Protein AF-A0A7S0LG32-F1 (afdb_monomer_lite)

pLDDT: mean 85.2, std 12.39, range [44.09, 98.38]

Foldseek 3Di:
DPPQPVVQVVCVVVVDDDDGDAPPDPDQLQVQQPALEAEDQHLAAQQDFLNSHHQQHAYAWDHWHQDPVVRDTGTPHHPPCVSNVRYNYYATDDPGCVVVVVVVVVVVVVVCVLVPPPQPALDALPFDFDQLVVVVVLVVVDQWDWPDSDRPAQIKIKDKAFDQEPVLVVVLQVQLQVLCVVLSAHKRFPDWDADPVRYIITIIIGHDPNNSYHGVSSVVSSVVSVVSRVVVVVVVD

Secondary structure (DSSP, 8-state):
--SHHHHHHHHHTTT-------TTSS-HHHHHHH-SEEEE----TT-B-GGGSPTT-EEEE--EEEETTTTEEEESB-S-GGGGTTSSEEE-SSSSHHHHHHHHHHHHHHHHHHH---S--SS-TTSPBPPHHHHHHHHTTSS-EES--STTS---EEEEEEESSHHHHHHHHHHHHHHHHHTT---EEEEEEEETTTEEEEEEEE-BTTTTB-BHHHHHHHHHHHHHHHHHHHTT-

Sequence (237 aa):
RLVGLPLAYALAASDATVTLAHRASPDLPALCASADILVSSAGSPALVQGEWCKPGAVVVNVGTTYDEASRQLLPDLQPDLEAFRHTSLVVSSPGGVGPLSLAILFRNLIAATSCSTLVTAGATTATPAVPHAELLKWLHSQKWSLTSAAPHASRALLRELDFASHADAASFLSASGAAGDELDHHPACSELLHRCAEGVRITMKLFTTTTADVTSFDLALARSIDELYAGYTDQKG

Radius of gyration: 26.38 Å; chains: 1; bounding box: 53×45×73 Å

InterPro domains:
  IPR000672 Tetrahydrofolate dehydrogenase/cyclohydrolase [PR00085] (36-65)
  IPR000672 Tetrahydrofolate dehydrogenase/cyclohydrolase [PR00085] (90-108)
  IPR001533 Pterin 4 alpha carbinolamine dehydratase [PF01329] (133-228)
  IPR020631 Tetrahydrofolate dehydrogenase/cyclohydrolase, NAD(P)-binding domain [PF02882] (2-113)
  IPR036291 NAD(P)-binding domain superfamily [SSF51735] (2-113)
  IPR036428 Pterin 4 alpha carbinolamine dehydratase superfamily [G3DSA:3.30.1360.20] (126-231)
  IPR036428 Pterin 4 alpha carbinolamine dehydratase superfamily [SSF55248] (150-229)

Structure (mmCIF, N/CA/C/O backbone):
data_AF-A0A7S0LG32-F1
#
_entry.id   AF-A0A7S0LG32-F1
#
loop_
_atom_site.group_PDB
_atom_site.id
_atom_site.type_symbol
_atom_site.label_atom_id
_atom_site.label_alt_id
_atom_site.label_comp_id
_atom_site.label_asym_id
_atom_site.label_entity_id
_atom_site.label_seq_id
_atom_site.pdbx_PDB_ins_code
_atom_site.Cartn_x
_atom_site.Cartn_y
_atom_site.Cartn_z
_atom_site.occupancy
_atom_site.B_iso_or_equiv
_atom_site.auth_seq_id
_atom_site.auth_comp_id
_atom_site.auth_asym_id
_atom_site.auth_atom_id
_atom_site.pdbx_PDB_model_num
ATOM 1 N N . ARG A 1 1 ? -2.802 17.291 8.048 1.00 58.69 1 ARG A N 1
ATOM 2 C CA . ARG A 1 1 ? -3.557 16.898 6.827 1.00 58.69 1 ARG A CA 1
ATOM 3 C C . ARG A 1 1 ? -2.783 15.864 5.987 1.00 58.69 1 ARG A C 1
ATOM 5 O O . ARG A 1 1 ? -2.908 15.871 4.775 1.00 58.69 1 ARG A O 1
ATOM 12 N N . LEU A 1 2 ? -1.998 14.977 6.614 1.00 85.50 2 LEU A N 1
ATOM 13 C CA . LEU A 1 2 ? -1.164 14.003 5.891 1.00 85.50 2 LEU A CA 1
ATOM 14 C C . LEU A 1 2 ? -1.902 12.690 5.589 1.00 85.50 2 LEU A C 1
ATOM 16 O O . LEU A 1 2 ? -1.668 12.098 4.548 1.00 85.50 2 LEU A O 1
ATOM 20 N N . VAL A 1 3 ? -2.806 12.262 6.477 1.00 91.31 3 VAL A N 1
ATOM 21 C CA . VAL A 1 3 ? -3.445 10.936 6.399 1.00 91.31 3 VAL A CA 1
ATOM 22 C C . VAL A 1 3 ? -4.887 11.022 5.896 1.00 91.31 3 VAL A C 1
ATOM 24 O O . VAL A 1 3 ? -5.191 10.522 4.820 1.00 91.31 3 VAL A O 1
ATOM 27 N N . GLY A 1 4 ? -5.774 11.686 6.649 1.00 91.56 4 GLY A N 1
ATOM 28 C CA . GLY A 1 4 ? -7.224 11.557 6.451 1.00 91.56 4 GLY A CA 1
ATOM 29 C C . GLY A 1 4 ? -7.744 11.912 5.054 1.00 91.56 4 GLY A C 1
ATOM 30 O O . GLY A 1 4 ? -8.561 11.178 4.515 1.00 91.56 4 GLY A O 1
ATOM 31 N N . LEU A 1 5 ? -7.266 13.001 4.440 1.00 94.44 5 LEU A N 1
ATOM 32 C CA . LEU A 1 5 ? -7.782 13.431 3.134 1.00 94.44 5 LEU A CA 1
ATOM 33 C C . LEU A 1 5 ? -7.293 12.536 1.974 1.00 94.44 5 LEU A C 1
ATOM 35 O O . LEU A 1 5 ? -8.142 12.063 1.223 1.00 94.44 5 LEU A O 1
ATOM 39 N N . PRO A 1 6 ? -5.984 12.234 1.826 1.00 94.00 6 PRO A N 1
ATOM 40 C CA . PRO A 1 6 ? -5.533 11.249 0.839 1.00 94.00 6 PRO A CA 1
ATOM 41 C C . PRO A 1 6 ? -6.188 9.875 1.012 1.00 94.00 6 PRO A C 1
ATOM 43 O O . PRO A 1 6 ? -6.583 9.259 0.026 1.00 94.00 6 PRO A O 1
ATOM 46 N N . LEU A 1 7 ? -6.351 9.415 2.258 1.00 94.94 7 LEU A N 1
ATOM 47 C CA . LEU A 1 7 ? -6.997 8.137 2.548 1.00 94.94 7 LEU A CA 1
ATOM 48 C C . LEU A 1 7 ? -8.474 8.138 2.142 1.00 94.94 7 LEU A C 1
ATOM 50 O O . LEU A 1 7 ? -8.933 7.177 1.534 1.00 94.94 7 LEU A O 1
ATOM 54 N N . ALA A 1 8 ? -9.203 9.221 2.426 1.00 95.50 8 ALA A N 1
ATOM 55 C CA . ALA A 1 8 ? -10.595 9.359 2.014 1.00 95.50 8 ALA A CA 1
ATOM 56 C C . ALA A 1 8 ? -10.750 9.247 0.491 1.00 95.50 8 ALA A C 1
ATOM 58 O O . ALA A 1 8 ? -11.623 8.523 0.022 1.00 95.50 8 ALA A O 1
ATOM 59 N N . TYR A 1 9 ? -9.870 9.898 -0.278 1.00 96.25 9 TYR A N 1
ATOM 60 C CA . TYR A 1 9 ? -9.869 9.766 -1.736 1.00 96.25 9 TYR A CA 1
ATOM 61 C C . TYR A 1 9 ? -9.541 8.345 -2.201 1.00 96.25 9 TYR A C 1
ATOM 63 O O . TYR A 1 9 ? -10.210 7.842 -3.097 1.00 96.25 9 TYR A O 1
ATOM 71 N N . ALA A 1 10 ? -8.548 7.686 -1.597 1.00 94.81 10 ALA A N 1
ATOM 72 C CA . ALA A 1 10 ? -8.172 6.320 -1.965 1.00 94.81 10 ALA A CA 1
ATOM 73 C C . ALA A 1 10 ? -9.298 5.305 -1.691 1.00 94.81 10 ALA A C 1
ATOM 75 O O . ALA A 1 10 ? -9.568 4.435 -2.519 1.00 94.81 10 ALA A O 1
ATOM 76 N N . LEU A 1 11 ? -9.979 5.440 -0.550 1.00 96.56 11 LEU A N 1
ATOM 77 C CA . LEU A 1 11 ? -11.126 4.606 -0.190 1.00 96.56 11 LEU A CA 1
ATOM 78 C C . LEU A 1 11 ? -12.324 4.871 -1.107 1.00 96.56 11 LEU A C 1
ATOM 80 O O . LEU A 1 11 ? -12.918 3.923 -1.612 1.00 96.56 11 LEU A O 1
ATOM 84 N N . ALA A 1 12 ? -12.637 6.139 -1.385 1.00 96.50 12 ALA A N 1
ATOM 85 C CA . ALA A 1 12 ? -13.705 6.496 -2.317 1.00 96.50 12 ALA A CA 1
ATOM 86 C C . ALA A 1 12 ? -13.422 5.990 -3.744 1.00 96.50 12 ALA A C 1
ATOM 88 O O . ALA A 1 12 ? -14.328 5.514 -4.416 1.00 96.50 12 ALA A O 1
ATOM 89 N N . ALA A 1 13 ? -12.161 6.025 -4.190 1.00 97.25 13 ALA A N 1
ATOM 90 C CA . ALA A 1 13 ? -11.735 5.446 -5.467 1.00 97.25 13 ALA A CA 1
ATOM 91 C C . ALA A 1 13 ? -11.845 3.909 -5.513 1.00 97.25 13 ALA A C 1
ATOM 93 O O . ALA A 1 13 ? -11.762 3.328 -6.590 1.00 97.25 13 ALA A O 1
ATOM 94 N N . SER A 1 14 ? -12.020 3.267 -4.357 1.00 96.31 14 SER A N 1
ATOM 95 C CA . SER A 1 14 ? -12.259 1.828 -4.206 1.00 96.31 14 SER A CA 1
ATOM 96 C C . SER A 1 14 ? -13.733 1.529 -3.884 1.00 96.31 14 SER A C 1
ATOM 98 O O . SER A 1 14 ? -14.027 0.518 -3.251 1.00 96.31 14 SER A O 1
ATOM 100 N N . ASP A 1 15 ? -14.644 2.435 -4.260 1.00 96.56 15 ASP A N 1
ATOM 101 C CA . ASP A 1 15 ? -16.100 2.358 -4.060 1.00 96.56 15 ASP A CA 1
ATOM 102 C C . ASP A 1 15 ? -16.569 2.288 -2.592 1.00 96.56 15 ASP A C 1
ATOM 104 O O . ASP A 1 15 ? -17.696 1.885 -2.295 1.00 96.56 15 ASP A O 1
ATOM 108 N N . ALA A 1 16 ? -15.739 2.725 -1.638 1.00 97.38 16 ALA A N 1
ATOM 109 C CA . ALA A 1 16 ? -16.158 2.827 -0.244 1.00 97.38 16 ALA A CA 1
ATOM 110 C C . ALA A 1 16 ? -17.023 4.077 0.001 1.00 97.38 16 ALA A C 1
ATOM 112 O O . ALA A 1 16 ? -16.735 5.168 -0.496 1.00 97.38 16 ALA A O 1
ATOM 113 N N . THR A 1 17 ? -18.038 3.952 0.862 1.00 98.00 17 THR A N 1
ATOM 114 C CA . THR A 1 17 ? -18.722 5.119 1.444 1.00 98.00 17 THR A CA 1
ATOM 115 C C . THR A 1 17 ? -17.850 5.699 2.551 1.00 98.00 17 THR A C 1
ATOM 117 O O . THR A 1 17 ? -17.554 5.017 3.531 1.00 98.00 17 THR A O 1
ATOM 120 N N . VAL A 1 18 ? -17.423 6.954 2.398 1.00 97.38 18 VAL A N 1
ATOM 121 C CA . VAL A 1 18 ? -16.447 7.577 3.301 1.00 97.38 18 VAL A CA 1
ATOM 122 C C . VAL A 1 18 ? -17.075 8.715 4.098 1.00 97.38 18 VAL A C 1
ATOM 124 O O . VAL A 1 18 ? -17.589 9.677 3.531 1.00 97.38 18 VAL A O 1
ATOM 127 N N . THR A 1 19 ? -16.925 8.648 5.421 1.00 97.25 19 THR A N 1
ATOM 128 C CA . THR A 1 19 ? -17.237 9.742 6.348 1.00 97.25 19 THR A CA 1
ATOM 129 C C . THR A 1 19 ? -15.940 10.302 6.922 1.00 97.25 19 THR A C 1
ATOM 131 O O . THR A 1 19 ? -15.172 9.579 7.555 1.00 97.25 19 THR A O 1
ATOM 134 N N . LEU A 1 20 ? -15.684 11.598 6.724 1.00 95.69 20 LEU A N 1
ATOM 135 C CA . LEU A 1 20 ? -14.520 12.275 7.299 1.00 95.69 20 LEU A CA 1
ATOM 136 C C . LEU A 1 20 ? -14.914 12.991 8.599 1.00 95.69 20 LEU A C 1
ATOM 138 O O . LEU A 1 20 ? -15.632 13.989 8.565 1.00 95.69 20 LEU A O 1
ATOM 142 N N . ALA A 1 21 ? -14.403 12.514 9.733 1.00 95.62 21 ALA A N 1
ATOM 143 C CA . ALA A 1 21 ? -14.577 13.160 11.031 1.00 95.62 21 ALA A CA 1
ATOM 144 C C . ALA A 1 21 ? -13.324 13.952 11.448 1.00 95.62 21 ALA A C 1
ATOM 146 O O . ALA A 1 21 ? -12.199 13.659 11.039 1.00 95.62 21 ALA A O 1
ATOM 147 N N . HIS A 1 22 ? -13.513 14.979 12.272 1.00 94.50 22 HIS A N 1
ATOM 148 C CA . HIS A 1 22 ? -12.445 15.789 12.855 1.00 94.50 22 HIS A CA 1
ATOM 149 C C . HIS A 1 22 ? -12.844 16.291 14.247 1.00 94.50 22 HIS A C 1
ATOM 151 O O . HIS A 1 22 ? -13.969 16.108 14.693 1.00 94.50 22 HIS A O 1
ATOM 157 N N . ARG A 1 23 ? -11.945 17.015 14.924 1.00 93.38 23 ARG A N 1
ATOM 158 C CA . ARG A 1 23 ? -12.142 17.531 16.298 1.00 93.38 23 ARG A CA 1
ATOM 159 C C . ARG A 1 23 ? -13.400 18.382 16.554 1.00 93.38 23 ARG A C 1
ATOM 161 O O . ARG A 1 23 ? -13.665 18.725 17.693 1.00 93.38 23 ARG A O 1
ATOM 168 N N . ALA A 1 24 ? -14.084 18.823 15.500 1.00 95.31 24 ALA A N 1
ATOM 169 C CA . ALA A 1 24 ? -15.285 19.659 15.586 1.00 95.31 24 ALA A CA 1
ATOM 170 C C . ALA A 1 24 ? -16.511 18.959 14.979 1.00 95.31 24 ALA A C 1
ATOM 172 O O . ALA A 1 24 ? -17.572 19.565 14.874 1.00 95.31 24 ALA A O 1
ATOM 173 N N . SER A 1 25 ? -16.361 17.698 14.568 1.00 95.81 25 SER A N 1
ATOM 174 C CA . SER A 1 25 ? -17.489 16.853 14.211 1.00 95.81 25 SER A CA 1
ATOM 175 C C . SER A 1 25 ? -18.300 16.573 15.477 1.00 95.81 25 SER A C 1
ATOM 177 O O . SER A 1 25 ? -17.711 16.209 16.499 1.00 95.81 25 SER A O 1
ATOM 179 N N . PRO A 1 26 ? -19.626 16.762 15.439 1.00 94.50 26 PRO A N 1
ATOM 180 C CA . PRO A 1 26 ? -20.478 16.390 16.554 1.00 94.50 26 PRO A CA 1
ATOM 181 C C . PRO A 1 26 ? -20.528 14.865 16.680 1.00 94.50 26 PRO A C 1
ATOM 183 O O . PRO A 1 26 ? -20.490 14.163 15.672 1.00 94.50 26 PRO A O 1
ATOM 186 N N . ASP A 1 27 ? -20.631 14.384 17.919 1.00 95.69 27 ASP A N 1
ATOM 187 C CA . ASP A 1 27 ? -20.911 12.982 18.253 1.00 95.69 27 ASP A CA 1
ATOM 188 C C . ASP A 1 27 ? -20.020 11.958 17.516 1.00 95.69 27 ASP A C 1
ATOM 190 O O . ASP A 1 27 ? -20.469 11.120 16.731 1.00 95.69 27 ASP A O 1
ATOM 194 N N . LEU A 1 28 ? -18.709 12.035 17.777 1.00 96.69 28 LEU A N 1
ATOM 195 C CA . LEU A 1 28 ? -17.749 11.037 17.297 1.00 96.69 28 LEU A CA 1
ATOM 196 C C . LEU A 1 28 ? -18.146 9.588 17.644 1.00 96.69 28 LEU A C 1
ATOM 198 O O . LEU A 1 28 ? -17.985 8.747 16.757 1.00 96.69 28 LEU A O 1
ATOM 202 N N . PRO A 1 29 ? -18.676 9.270 18.849 1.00 97.25 29 PRO A N 1
ATOM 203 C CA . PRO A 1 29 ? -19.142 7.920 19.161 1.00 97.25 29 PRO A CA 1
ATOM 204 C C . PRO A 1 29 ? -20.180 7.400 18.163 1.00 97.25 29 PRO A C 1
ATOM 206 O O . PRO A 1 29 ? -20.014 6.300 17.637 1.00 97.25 29 PRO A O 1
ATOM 209 N N . ALA A 1 30 ? -21.205 8.194 17.835 1.00 97.44 30 ALA A N 1
ATOM 210 C CA . ALA A 1 30 ? -22.227 7.786 16.874 1.00 97.44 30 ALA A CA 1
ATOM 211 C C . ALA A 1 30 ? -21.656 7.566 15.463 1.00 97.44 30 ALA A C 1
ATOM 213 O O . ALA A 1 30 ? -22.017 6.599 14.789 1.00 97.44 30 ALA A O 1
ATOM 214 N N . LEU A 1 31 ? -20.730 8.427 15.021 1.00 97.19 31 LEU A N 1
ATOM 215 C CA . LEU A 1 31 ? -20.063 8.259 13.726 1.00 97.19 31 LEU A CA 1
ATOM 216 C C . LEU A 1 31 ? -19.232 6.969 13.688 1.00 97.19 31 LEU A C 1
ATOM 218 O O . LEU A 1 31 ? -19.337 6.202 12.730 1.00 97.19 31 LEU A O 1
ATOM 222 N N . CYS A 1 32 ? -18.457 6.698 14.740 1.00 97.38 32 CYS A N 1
ATOM 223 C CA . CYS A 1 32 ? -17.655 5.478 14.857 1.00 97.38 32 CYS A CA 1
ATOM 224 C C . CYS A 1 32 ? -18.533 4.217 14.875 1.00 97.38 32 CYS A C 1
ATOM 226 O O . CYS A 1 32 ? -18.199 3.232 14.216 1.00 97.38 32 CYS A O 1
ATOM 228 N N . ALA A 1 33 ? -19.688 4.267 15.544 1.00 97.31 33 ALA A N 1
ATOM 229 C CA . ALA A 1 33 ? -20.607 3.135 15.657 1.00 97.31 33 ALA A CA 1
ATOM 230 C C . ALA A 1 33 ? -21.281 2.763 14.323 1.00 97.31 33 ALA A C 1
ATOM 232 O O . ALA A 1 33 ? -21.806 1.659 14.175 1.00 97.31 33 ALA A O 1
ATOM 233 N N . SER A 1 34 ? -21.260 3.668 13.341 1.00 96.62 34 SER A N 1
ATOM 234 C CA . SER A 1 34 ? -21.768 3.412 11.988 1.00 96.62 34 SER A CA 1
ATOM 235 C C . SER A 1 34 ? -20.729 2.807 11.036 1.00 96.62 34 SER A C 1
ATOM 237 O O . SER A 1 34 ? -21.103 2.281 9.989 1.00 96.62 34 SER A O 1
ATOM 239 N N . ALA A 1 35 ? -19.439 2.862 11.382 1.00 97.69 35 ALA A N 1
ATOM 240 C CA . ALA A 1 35 ? -18.348 2.520 10.478 1.00 97.69 35 ALA A CA 1
ATOM 241 C C . ALA A 1 35 ? -18.016 1.019 10.487 1.00 97.69 35 ALA A C 1
ATOM 243 O O . ALA A 1 35 ? -17.783 0.426 11.539 1.00 97.69 35 ALA A O 1
ATOM 244 N N . ASP A 1 36 ? -17.921 0.415 9.299 1.00 98.12 36 ASP A N 1
ATOM 245 C CA . ASP A 1 36 ? -17.366 -0.937 9.126 1.00 98.12 36 ASP A CA 1
ATOM 246 C C . ASP A 1 36 ? -15.833 -0.947 9.234 1.00 98.12 36 ASP A C 1
ATOM 248 O O . ASP A 1 36 ? -15.236 -1.929 9.671 1.00 98.12 36 ASP A O 1
ATOM 252 N N . ILE A 1 37 ? -15.191 0.161 8.855 1.00 98.00 37 ILE A N 1
ATOM 253 C CA . ILE A 1 37 ? -13.751 0.384 8.992 1.00 98.00 37 ILE A CA 1
ATOM 254 C C . ILE A 1 37 ? -13.551 1.747 9.656 1.00 98.00 37 ILE A C 1
ATOM 256 O O . ILE A 1 37 ? -13.905 2.779 9.086 1.00 98.00 37 ILE A O 1
ATOM 260 N N . LEU A 1 38 ? -12.962 1.755 10.850 1.00 98.00 38 LEU A N 1
ATOM 261 C CA . LEU A 1 38 ? -12.603 2.959 11.589 1.00 98.00 38 LEU A CA 1
ATOM 262 C C . LEU A 1 38 ? -11.093 3.186 11.503 1.00 98.00 38 LEU A C 1
ATOM 264 O O . LEU A 1 38 ? -10.310 2.353 11.954 1.00 98.00 38 LEU A O 1
ATOM 268 N N . VAL A 1 39 ? -10.676 4.337 10.973 1.00 97.31 39 VAL A N 1
ATOM 269 C CA . VAL A 1 39 ? -9.262 4.731 10.919 1.00 97.31 39 VAL A CA 1
ATOM 270 C C . VAL A 1 39 ? -9.049 5.997 11.739 1.00 97.31 39 VAL A C 1
ATOM 272 O O . VAL A 1 39 ? -9.561 7.058 11.382 1.00 97.31 39 VAL A O 1
ATOM 275 N N . SER A 1 40 ? -8.271 5.907 12.820 1.00 96.44 40 SER A N 1
ATOM 276 C CA . SER A 1 40 ? -7.954 7.065 13.665 1.00 96.44 40 SER A CA 1
ATOM 277 C C . SER A 1 40 ? -6.582 7.637 13.337 1.00 96.44 40 SER A C 1
ATOM 279 O O . SER A 1 40 ? -5.572 6.945 13.434 1.00 96.44 40 SER A O 1
ATOM 281 N N . SER A 1 41 ? -6.532 8.918 12.976 1.00 95.31 41 SER A N 1
ATOM 282 C CA . SER A 1 41 ? -5.290 9.679 12.777 1.00 95.31 41 SER A CA 1
ATOM 283 C C . SER A 1 41 ? -5.343 11.027 13.509 1.00 95.31 41 SER A C 1
ATOM 285 O O . SER A 1 41 ? -5.001 12.067 12.936 1.00 95.31 41 SER A O 1
ATOM 287 N N . ALA A 1 42 ? -5.882 11.028 14.727 1.00 94.50 42 ALA A N 1
ATOM 288 C CA . ALA A 1 42 ? -6.152 12.223 15.516 1.00 94.50 42 ALA A CA 1
ATOM 289 C C . ALA A 1 42 ? -4.895 12.761 16.216 1.00 94.50 42 ALA A C 1
ATOM 291 O O . ALA A 1 42 ? -4.768 13.978 16.357 1.00 94.50 42 ALA A O 1
ATOM 292 N N . GLY A 1 43 ? -3.969 11.881 16.615 1.00 94.00 43 GLY A N 1
ATOM 293 C CA . GLY A 1 43 ? -2.816 12.254 17.441 1.00 94.00 43 GLY A CA 1
ATOM 294 C C . GLY A 1 43 ? -3.235 12.634 18.862 1.00 94.00 43 GLY A C 1
ATOM 295 O O . GLY A 1 43 ? -2.677 13.557 19.453 1.00 94.00 43 GLY A O 1
ATOM 296 N N . SER A 1 44 ? -4.265 11.969 19.383 1.00 95.00 44 SER A N 1
ATOM 297 C CA . SER A 1 44 ? -4.853 12.231 20.693 1.00 95.00 44 SER A CA 1
ATOM 298 C C . SER A 1 44 ? -4.913 10.921 21.471 1.00 95.00 44 SER A C 1
ATOM 300 O O . SER A 1 44 ? -5.804 10.116 21.194 1.00 95.00 44 SER A O 1
ATOM 302 N N . PRO A 1 45 ? -3.999 10.707 22.437 1.00 95.56 45 PRO A N 1
ATOM 303 C CA . PRO A 1 45 ? -3.925 9.467 23.193 1.00 95.56 45 PRO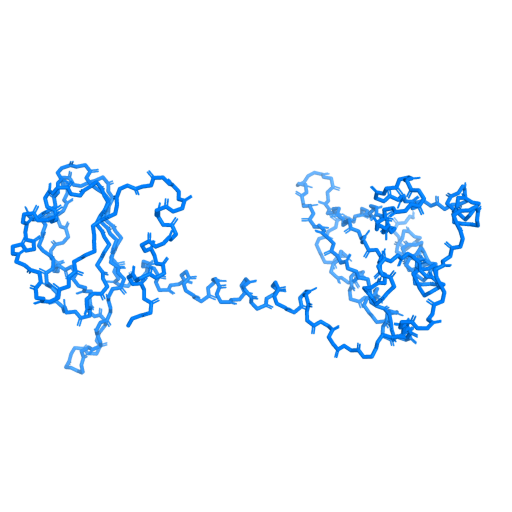 A CA 1
ATOM 304 C C . PRO A 1 45 ? -5.266 9.043 23.780 1.00 95.56 45 PRO A C 1
ATOM 306 O O . PRO A 1 45 ? -5.957 9.869 24.377 1.00 95.56 45 PRO A O 1
ATOM 309 N N . ALA A 1 46 ? -5.603 7.760 23.634 1.00 95.44 46 ALA A N 1
ATOM 310 C CA . ALA A 1 46 ? -6.803 7.160 24.217 1.00 95.44 46 ALA A CA 1
ATOM 311 C C . ALA A 1 46 ? -8.124 7.884 23.884 1.00 95.44 46 ALA A C 1
ATOM 313 O O . ALA A 1 46 ? -9.059 7.846 24.678 1.00 95.44 46 ALA A O 1
ATOM 314 N N . LEU A 1 47 ? -8.215 8.548 22.728 1.00 97.00 47 LEU A N 1
ATOM 315 C CA . LEU A 1 47 ? -9.443 9.173 22.241 1.00 97.00 47 LEU A CA 1
ATOM 316 C C . LEU A 1 47 ? -10.515 8.128 21.910 1.00 97.00 47 LEU A C 1
ATOM 318 O O . LEU A 1 47 ? -11.651 8.245 22.364 1.00 97.00 47 LEU A O 1
ATOM 322 N N . VAL A 1 48 ? -10.167 7.127 21.100 1.00 97.50 48 VAL A N 1
ATOM 323 C CA . VAL A 1 48 ? -11.118 6.138 20.581 1.00 97.50 48 VAL A CA 1
ATOM 324 C C . VAL A 1 48 ? -11.332 5.039 21.615 1.00 97.50 48 VAL A C 1
ATOM 326 O O . VAL A 1 48 ? -10.401 4.296 21.941 1.00 97.50 48 VAL A O 1
ATOM 329 N N . GLN A 1 49 ? -12.571 4.920 22.090 1.00 97.81 49 GLN A N 1
ATOM 330 C CA . GLN A 1 49 ? -12.981 3.861 23.009 1.00 97.81 49 GLN A CA 1
ATOM 331 C C . GLN A 1 49 ? -13.509 2.636 22.251 1.00 97.81 49 GLN A C 1
ATOM 333 O O . GLN A 1 49 ? -14.101 2.761 21.175 1.00 97.81 49 GLN A O 1
ATOM 338 N N . GLY A 1 50 ? -13.349 1.448 22.835 1.00 97.25 50 GLY A N 1
ATOM 339 C CA . GLY A 1 50 ? -13.826 0.193 22.243 1.00 97.25 50 GLY A CA 1
ATOM 340 C C . GLY A 1 50 ? -15.342 0.170 22.036 1.00 97.25 50 GLY A C 1
ATOM 341 O O . GLY A 1 50 ? -15.830 -0.277 20.999 1.00 97.25 50 GLY A O 1
ATOM 342 N N . GLU A 1 51 ? -16.088 0.753 22.974 1.00 97.19 51 GLU A N 1
ATOM 343 C CA . GLU A 1 51 ? -17.554 0.853 22.940 1.00 97.19 51 GLU A CA 1
ATOM 344 C C . GLU A 1 51 ? -18.099 1.730 21.801 1.00 97.19 51 GLU A C 1
ATOM 346 O O . GLU A 1 51 ? -19.266 1.611 21.438 1.00 97.19 51 GLU A O 1
ATOM 351 N N . TRP A 1 52 ? -17.261 2.584 21.203 1.00 97.69 52 TRP A N 1
ATOM 352 C CA . TRP A 1 52 ? -17.647 3.387 20.039 1.00 97.69 52 TRP A CA 1
ATOM 353 C C . TRP A 1 52 ? -17.629 2.564 18.749 1.00 97.69 52 TRP A C 1
ATOM 355 O O . TRP A 1 52 ? -18.169 3.001 17.738 1.00 97.69 52 TRP A O 1
ATOM 365 N N . CYS A 1 53 ? -16.973 1.402 18.746 1.00 97.94 53 CYS A N 1
ATOM 366 C CA . CYS A 1 53 ? -16.755 0.611 17.541 1.00 97.94 53 CYS A CA 1
ATOM 367 C C . CYS A 1 53 ? -17.909 -0.367 17.305 1.00 97.94 53 CYS A C 1
ATOM 369 O O . CYS A 1 53 ? -18.305 -1.115 18.203 1.00 97.94 53 CYS A O 1
ATOM 371 N N . LYS A 1 54 ? -18.403 -0.413 16.064 1.00 98.12 54 LYS A N 1
ATOM 372 C CA . LYS A 1 54 ? -19.413 -1.380 15.621 1.00 98.12 54 LYS A CA 1
ATOM 373 C C . LYS A 1 54 ? -18.905 -2.826 15.794 1.00 98.12 54 LYS A C 1
ATOM 375 O O . LYS A 1 54 ? -17.757 -3.110 15.440 1.00 98.12 54 LYS A O 1
ATOM 380 N N . PRO A 1 55 ? -19.733 -3.774 16.274 1.00 98.00 55 PRO A N 1
ATOM 381 C CA . PRO A 1 55 ? -19.384 -5.194 16.253 1.00 98.00 55 PRO A CA 1
ATOM 382 C C . PRO A 1 55 ? -19.005 -5.671 14.847 1.00 98.00 55 PRO A C 1
ATOM 384 O O . PRO A 1 55 ? -19.709 -5.396 13.877 1.00 98.00 55 PRO A O 1
ATOM 387 N N . GLY A 1 56 ? -17.880 -6.376 14.743 1.00 98.12 56 GLY A N 1
ATOM 388 C CA . GLY A 1 56 ? -17.301 -6.831 13.480 1.00 98.12 56 GLY A CA 1
ATOM 389 C C . GLY A 1 56 ? -16.502 -5.778 12.702 1.00 98.12 56 GLY A C 1
ATOM 390 O O . GLY A 1 56 ? -15.915 -6.132 11.680 1.00 98.12 56 GLY A O 1
ATOM 391 N N . ALA A 1 57 ? -16.419 -4.525 13.164 1.00 98.38 57 ALA A N 1
ATOM 392 C CA . ALA A 1 57 ? -15.635 -3.490 12.486 1.00 98.38 57 ALA A CA 1
ATOM 393 C C . ALA A 1 57 ? -14.136 -3.811 12.445 1.00 98.38 57 ALA A C 1
ATOM 395 O O . ALA A 1 57 ? -13.624 -4.547 13.286 1.00 98.38 57 ALA A O 1
ATOM 396 N N . VAL A 1 58 ? -13.426 -3.212 11.494 1.00 98.38 58 VAL A N 1
ATOM 397 C CA . VAL A 1 58 ? -11.961 -3.155 11.481 1.00 98.38 58 VAL A CA 1
ATOM 398 C C . VAL A 1 58 ? -11.523 -1.816 12.062 1.00 98.38 58 VAL A C 1
ATOM 400 O O . VAL A 1 58 ? -11.968 -0.767 11.601 1.00 98.38 58 VAL A O 1
ATOM 403 N N . VAL A 1 59 ? -10.631 -1.831 13.048 1.00 98.12 59 VAL A N 1
ATOM 404 C CA . VAL A 1 59 ? -10.127 -0.625 13.716 1.00 98.12 59 VAL A CA 1
ATOM 405 C C . VAL A 1 59 ? -8.637 -0.466 13.439 1.00 98.12 59 VAL A C 1
ATOM 407 O O . VAL A 1 59 ? -7.836 -1.340 13.766 1.00 98.12 59 VAL A O 1
ATOM 410 N N . VAL A 1 60 ? -8.248 0.660 12.843 1.00 97.19 60 VAL A N 1
ATOM 411 C CA . VAL A 1 60 ? -6.863 0.950 12.457 1.00 97.19 60 VAL A CA 1
ATOM 412 C C . VAL A 1 60 ? -6.373 2.222 13.136 1.00 97.19 60 VAL A C 1
ATOM 414 O O . VAL A 1 60 ? -6.823 3.329 12.832 1.00 97.19 60 VAL A O 1
ATOM 417 N N . ASN A 1 61 ? -5.398 2.075 14.030 1.00 96.00 61 ASN A N 1
ATOM 418 C CA . ASN A 1 61 ? -4.693 3.194 14.631 1.00 96.00 61 ASN A CA 1
ATOM 419 C C . ASN A 1 61 ? -3.574 3.703 13.715 1.00 96.00 61 ASN A C 1
ATOM 421 O O . ASN A 1 61 ? -2.648 2.965 13.375 1.00 96.00 61 ASN A O 1
ATOM 425 N N . VAL A 1 62 ? -3.629 4.989 13.379 1.00 95.00 62 VAL A N 1
ATOM 426 C CA . VAL A 1 62 ? -2.575 5.717 12.662 1.00 95.00 62 VAL A CA 1
ATOM 427 C C . VAL A 1 62 ? -1.957 6.811 13.526 1.00 95.00 62 VAL A C 1
ATOM 429 O O . VAL A 1 62 ? -0.756 7.062 13.426 1.00 95.00 62 VAL A O 1
ATOM 432 N N . GLY A 1 63 ? -2.753 7.470 14.371 1.00 91.31 63 GLY A N 1
ATOM 433 C CA . GLY A 1 63 ? -2.263 8.517 15.259 1.00 91.31 63 GLY A CA 1
ATOM 434 C C . GLY A 1 63 ? -1.243 7.976 16.254 1.00 91.31 63 GLY A C 1
ATOM 435 O O . GLY A 1 63 ? -1.413 6.906 16.836 1.00 91.31 63 GLY A O 1
ATOM 436 N N . THR A 1 64 ? -0.140 8.702 16.400 1.00 90.62 64 THR A N 1
ATOM 437 C CA . THR A 1 64 ? 0.934 8.374 17.333 1.00 90.62 64 THR A CA 1
ATOM 438 C C . THR A 1 64 ? 1.364 9.652 18.031 1.00 90.62 64 THR A C 1
ATOM 440 O O . THR A 1 64 ? 1.732 10.621 17.363 1.00 90.62 64 THR A O 1
ATOM 443 N N . THR A 1 65 ? 1.351 9.638 19.358 1.00 93.12 65 THR A N 1
ATOM 444 C CA . THR A 1 65 ? 1.773 10.766 20.191 1.00 93.12 65 THR A CA 1
ATOM 445 C C . THR A 1 65 ? 2.923 10.320 21.077 1.00 93.12 65 THR A C 1
ATOM 447 O O . THR A 1 65 ? 2.807 9.324 21.784 1.00 93.12 65 THR A O 1
ATOM 450 N N . TYR A 1 66 ? 4.046 11.033 21.030 1.00 93.81 66 TYR A N 1
ATOM 451 C CA . TYR A 1 66 ? 5.174 10.756 21.915 1.00 93.81 66 TYR A CA 1
ATOM 452 C C . TYR A 1 66 ? 4.915 11.381 23.286 1.00 93.81 66 TYR A C 1
ATOM 454 O O . TYR A 1 66 ? 4.662 12.582 23.378 1.00 93.81 66 TYR A O 1
ATOM 462 N N . ASP A 1 67 ? 4.959 10.562 24.332 1.00 92.75 67 ASP A N 1
ATOM 463 C CA . ASP A 1 67 ? 4.867 11.020 25.713 1.00 92.75 67 ASP A CA 1
ATOM 464 C C . ASP A 1 67 ? 6.261 11.103 26.336 1.00 92.75 67 ASP A C 1
ATOM 466 O O . ASP A 1 67 ? 6.948 10.094 26.502 1.00 92.75 67 ASP A O 1
ATOM 470 N N . GLU A 1 68 ? 6.661 12.315 26.715 1.00 94.31 68 GLU A N 1
ATOM 471 C CA . GLU A 1 68 ? 7.960 12.594 27.331 1.00 94.31 68 GLU A CA 1
ATOM 472 C C . GLU A 1 68 ? 8.114 11.921 28.702 1.00 94.31 68 GLU A C 1
ATOM 474 O O . GLU A 1 68 ? 9.214 11.502 29.066 1.00 94.31 68 GLU A O 1
ATOM 479 N N . ALA A 1 69 ? 7.025 11.789 29.470 1.00 94.25 69 ALA A N 1
ATOM 480 C CA . ALA A 1 69 ? 7.085 11.255 30.828 1.00 94.25 69 ALA A CA 1
ATOM 481 C C . ALA A 1 69 ? 7.342 9.741 30.831 1.00 94.25 69 ALA A C 1
ATOM 483 O O . ALA A 1 69 ? 8.250 9.259 31.511 1.00 94.25 69 ALA A O 1
ATOM 484 N N . SER A 1 70 ? 6.565 8.987 30.049 1.00 91.94 70 SER A N 1
ATOM 485 C CA . SER A 1 70 ? 6.752 7.540 29.903 1.00 91.94 70 SER A CA 1
ATOM 486 C C . SER A 1 70 ? 7.846 7.163 28.900 1.00 91.94 70 SER A C 1
ATOM 488 O O . SER A 1 70 ? 8.322 6.027 28.933 1.00 91.94 70 SER A O 1
ATOM 490 N N . ARG A 1 71 ? 8.271 8.098 28.036 1.00 93.56 71 ARG A N 1
ATOM 491 C CA . ARG A 1 71 ? 9.142 7.860 26.870 1.00 93.56 71 ARG A CA 1
ATOM 492 C C . ARG A 1 71 ? 8.573 6.802 25.922 1.00 93.56 71 ARG A C 1
ATOM 494 O O . ARG A 1 71 ? 9.307 5.972 25.385 1.00 93.56 71 ARG A O 1
ATOM 501 N N . GLN A 1 72 ? 7.254 6.818 25.734 1.00 90.62 72 GLN A N 1
ATOM 502 C CA . GLN A 1 72 ? 6.530 5.860 24.899 1.00 90.62 72 GLN A CA 1
ATOM 503 C C . GLN A 1 72 ? 5.741 6.549 23.788 1.00 90.62 72 GLN A C 1
ATOM 505 O O . GLN A 1 72 ? 5.422 7.735 23.843 1.00 90.62 72 GLN A O 1
ATOM 510 N N . LEU A 1 73 ? 5.420 5.764 22.761 1.00 91.12 73 LEU A N 1
ATOM 511 C CA . LEU A 1 73 ? 4.501 6.148 21.700 1.00 91.12 73 LEU A CA 1
ATOM 512 C C . LEU A 1 73 ? 3.093 5.696 22.085 1.00 91.12 73 LEU A C 1
ATOM 514 O O . LEU A 1 73 ? 2.830 4.498 22.178 1.00 91.12 73 LEU A O 1
ATOM 518 N N . LEU A 1 74 ? 2.202 6.657 22.294 1.00 93.19 74 LEU A N 1
ATOM 519 C CA . LEU A 1 74 ? 0.818 6.422 22.675 1.00 93.19 74 LEU A CA 1
ATOM 520 C C . LEU A 1 74 ? -0.091 6.410 21.432 1.00 93.19 74 LEU A C 1
ATOM 522 O O . LEU A 1 74 ? 0.016 7.318 20.597 1.00 93.19 74 LEU A O 1
ATOM 526 N N . PRO A 1 75 ? -0.972 5.401 21.287 1.00 95.06 75 PRO A N 1
ATOM 527 C CA . PRO A 1 75 ? -1.956 5.332 20.209 1.00 95.06 75 PRO A CA 1
ATOM 528 C C . PRO A 1 75 ? -3.166 6.236 20.484 1.00 95.06 75 PRO A C 1
ATOM 530 O O . PRO A 1 75 ? -3.433 6.602 21.628 1.00 95.06 75 PRO A O 1
ATOM 533 N N . ASP A 1 76 ? -3.962 6.516 19.450 1.00 96.56 76 ASP A N 1
ATOM 534 C CA . ASP A 1 76 ? -5.269 7.161 19.624 1.00 96.56 76 ASP A CA 1
ATOM 535 C C . ASP A 1 76 ? -6.298 6.233 20.293 1.00 96.56 76 ASP A C 1
ATOM 537 O O . ASP A 1 76 ? -7.310 6.705 20.804 1.00 96.56 76 ASP A O 1
ATOM 541 N N . LEU A 1 77 ? -6.076 4.915 20.263 1.00 97.12 77 LEU A N 1
ATOM 542 C CA . LEU A 1 77 ? -6.948 3.932 20.907 1.00 97.12 77 LEU A CA 1
ATOM 543 C C . LEU A 1 77 ? -6.733 3.910 22.422 1.00 97.12 77 LEU A C 1
ATOM 545 O O . LEU A 1 77 ? -5.626 4.157 22.907 1.00 97.12 77 LEU A O 1
ATOM 549 N N . GLN A 1 78 ? -7.781 3.574 23.174 1.00 96.00 78 GLN A N 1
ATOM 550 C CA . GLN A 1 78 ? -7.654 3.325 24.610 1.00 96.00 78 GLN A CA 1
ATOM 551 C C . GLN A 1 78 ? -6.632 2.204 24.921 1.00 96.00 78 GLN A C 1
ATOM 553 O O . GLN A 1 78 ? -6.463 1.289 24.109 1.00 96.00 78 GLN A O 1
ATOM 558 N N . PRO A 1 79 ? -5.970 2.228 26.096 1.00 93.31 79 PRO A N 1
ATOM 559 C CA . PRO A 1 79 ? -4.929 1.251 26.433 1.00 93.31 79 PRO A CA 1
ATOM 560 C C . PRO A 1 79 ? -5.432 -0.191 26.560 1.00 93.31 79 PRO A C 1
ATOM 562 O O . PRO A 1 79 ? -4.717 -1.126 26.206 1.00 93.31 79 PRO A O 1
ATOM 565 N N . ASP A 1 80 ? -6.650 -0.377 27.077 1.00 95.25 80 ASP A N 1
ATOM 566 C CA . ASP A 1 80 ? -7.259 -1.699 27.206 1.00 95.25 80 ASP A CA 1
ATOM 567 C C . ASP A 1 80 ? -7.836 -2.153 25.859 1.00 95.25 80 ASP A C 1
ATOM 569 O O . ASP A 1 80 ? -8.939 -1.753 25.475 1.00 95.25 80 ASP A O 1
ATOM 573 N N . LEU A 1 81 ? -7.069 -2.976 25.138 1.00 94.56 81 LEU A N 1
ATOM 574 C CA . LEU A 1 81 ? -7.462 -3.504 23.832 1.00 94.56 81 LEU A CA 1
ATOM 575 C C . LEU A 1 81 ? -8.550 -4.589 23.914 1.00 94.56 81 LEU A C 1
ATOM 577 O O . LEU A 1 81 ? -9.217 -4.836 22.910 1.00 94.56 81 LEU A O 1
ATOM 581 N N . GLU A 1 82 ? -8.788 -5.197 25.083 1.00 96.62 82 GLU A N 1
ATOM 582 C CA . GLU A 1 82 ? -9.862 -6.189 25.265 1.00 96.62 82 GLU A CA 1
ATOM 583 C C . GLU A 1 82 ? -11.245 -5.556 25.056 1.00 96.62 82 GLU A C 1
ATOM 585 O O . GLU A 1 82 ? -12.184 -6.211 24.599 1.00 96.62 82 GLU A O 1
ATOM 590 N N . ALA A 1 83 ? -11.363 -4.245 25.285 1.00 97.00 83 ALA A N 1
ATOM 591 C CA . ALA A 1 83 ? -12.572 -3.488 24.986 1.00 97.00 83 ALA A CA 1
ATOM 592 C C . ALA A 1 83 ? -12.959 -3.503 23.500 1.00 97.00 83 ALA A C 1
ATOM 594 O O . ALA A 1 83 ? -14.088 -3.151 23.176 1.00 97.00 83 ALA A O 1
ATOM 595 N N . PHE A 1 84 ? -12.058 -3.903 22.599 1.00 97.69 84 PHE A N 1
ATOM 596 C CA . PHE A 1 84 ? -12.333 -4.042 21.171 1.00 97.69 84 PHE A CA 1
ATOM 597 C C . PHE A 1 84 ? -12.545 -5.495 20.730 1.00 97.69 84 PHE A C 1
ATOM 599 O O . PHE A 1 84 ? -12.636 -5.758 19.533 1.00 97.69 84 PHE A O 1
ATOM 606 N N . ARG A 1 85 ? -12.640 -6.467 21.641 1.00 97.44 85 ARG A N 1
ATOM 607 C CA . ARG A 1 85 ? -12.783 -7.897 21.292 1.00 97.44 85 ARG A CA 1
ATOM 608 C C . ARG A 1 85 ? -13.976 -8.237 20.390 1.00 97.44 85 ARG A C 1
ATOM 610 O O . ARG A 1 85 ? -14.005 -9.300 19.783 1.00 97.44 85 ARG A O 1
ATOM 617 N N . HIS A 1 86 ? -14.996 -7.376 20.347 1.00 97.75 86 HIS A N 1
ATOM 618 C CA . HIS A 1 86 ? -16.173 -7.524 19.484 1.00 97.75 86 HIS A CA 1
ATOM 619 C C . HIS A 1 86 ? -15.928 -7.057 18.045 1.00 97.75 86 HIS A C 1
ATOM 621 O O . HIS A 1 86 ? -16.786 -7.261 17.188 1.00 97.75 86 HIS A O 1
ATOM 627 N N . THR A 1 87 ? -14.796 -6.412 17.776 1.00 98.12 87 THR A N 1
ATOM 628 C CA . THR A 1 87 ? -14.346 -6.015 16.436 1.00 98.12 87 THR A CA 1
ATOM 629 C C . THR A 1 87 ? -13.687 -7.201 15.722 1.00 98.12 87 THR A C 1
ATOM 631 O O . THR A 1 87 ? -13.283 -8.172 16.359 1.00 98.12 87 THR A O 1
ATOM 634 N N . SER A 1 88 ? -13.607 -7.169 14.390 1.00 97.94 88 SER A N 1
ATOM 635 C CA . SER A 1 88 ? -12.988 -8.262 13.620 1.00 97.94 88 SER A CA 1
ATOM 636 C C . SER A 1 88 ? -11.462 -8.182 13.608 1.00 97.94 88 SER A C 1
ATOM 638 O O . SER A 1 88 ? -10.787 -9.209 13.540 1.00 97.94 88 SER A O 1
ATOM 640 N N . LEU A 1 89 ? -10.914 -6.969 13.674 1.00 97.12 89 LEU A N 1
ATOM 641 C CA . LEU A 1 89 ? -9.481 -6.716 13.682 1.00 97.12 89 LEU A CA 1
ATOM 642 C C . LEU A 1 89 ? -9.198 -5.375 14.354 1.00 97.12 89 LEU A C 1
ATOM 644 O O . LEU A 1 89 ? -9.818 -4.369 14.014 1.00 97.12 89 LEU A O 1
ATOM 648 N N . VAL A 1 90 ? -8.187 -5.349 15.223 1.00 96.50 90 VAL A N 1
ATOM 649 C CA . VAL A 1 90 ? -7.615 -4.110 15.755 1.00 96.50 90 VAL A CA 1
ATOM 650 C C . VAL A 1 90 ? -6.137 -4.041 15.432 1.00 96.50 90 VAL A C 1
ATOM 652 O O . VAL A 1 90 ? -5.361 -4.922 15.793 1.00 96.50 90 VAL A O 1
ATOM 655 N N . VAL A 1 91 ? -5.743 -2.950 14.787 1.00 94.88 91 VAL A N 1
ATOM 656 C CA . VAL A 1 91 ? -4.348 -2.594 14.546 1.00 94.88 91 VAL A CA 1
ATOM 657 C C . VAL A 1 91 ? -4.002 -1.429 15.463 1.00 94.88 91 VAL A C 1
ATOM 659 O O . VAL A 1 91 ? -4.476 -0.314 15.253 1.00 94.88 91 VAL A O 1
ATOM 662 N N . SER A 1 92 ? -3.173 -1.684 16.474 1.00 89.69 92 SER A N 1
ATOM 663 C CA . SER A 1 92 ? -2.668 -0.660 17.398 1.00 89.69 92 SER A CA 1
ATOM 664 C C . SER A 1 92 ? -1.192 -0.336 17.125 1.00 89.69 92 SER A C 1
ATOM 666 O O . SER A 1 92 ? -0.562 -0.902 16.230 1.00 89.69 92 SER A O 1
ATOM 668 N N . SER A 1 93 ? -0.630 0.596 17.888 1.00 82.00 93 SER A N 1
ATOM 669 C CA . SER A 1 93 ? 0.805 0.893 17.913 1.00 82.00 93 SER A CA 1
ATOM 670 C C . SER A 1 93 ? 1.391 0.631 19.301 1.00 82.00 93 SER A C 1
ATOM 672 O O . SER A 1 93 ? 0.686 0.852 20.287 1.00 82.00 93 SER A O 1
ATOM 674 N N . PRO A 1 94 ? 2.673 0.218 19.392 1.00 77.06 94 PRO A N 1
ATOM 675 C CA . PRO A 1 94 ? 3.651 0.008 18.304 1.00 77.06 94 PRO A CA 1
ATOM 676 C C . PRO A 1 94 ? 3.368 -1.208 17.396 1.00 77.06 94 PRO A C 1
ATOM 678 O O . PRO A 1 94 ? 2.638 -2.112 17.777 1.00 77.06 94 PRO A O 1
ATOM 681 N N . GLY A 1 95 ? 3.955 -1.238 16.191 1.00 74.00 95 GLY A N 1
A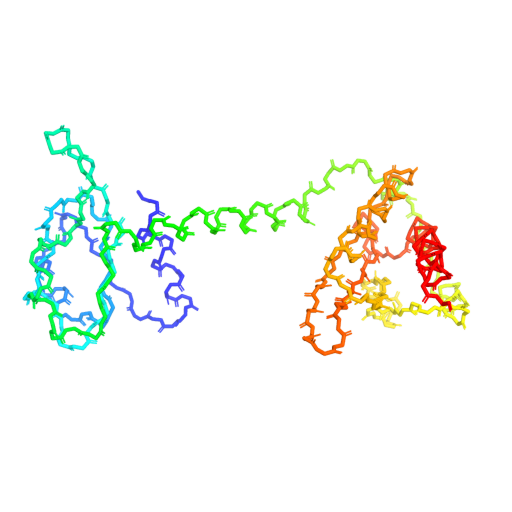TOM 682 C CA . GLY A 1 95 ? 3.904 -2.405 15.287 1.00 74.00 95 GLY A CA 1
ATOM 683 C C . GLY A 1 95 ? 2.768 -2.438 14.252 1.00 74.00 95 GLY A C 1
ATOM 684 O O . GLY A 1 95 ? 2.776 -3.316 13.398 1.00 74.00 95 GLY A O 1
ATOM 685 N N . GLY A 1 96 ? 1.840 -1.478 14.284 1.00 83.88 96 GLY A N 1
ATOM 686 C CA . GLY A 1 96 ? 0.754 -1.345 13.305 1.00 83.88 96 GLY A CA 1
ATOM 687 C C . GLY A 1 96 ? 1.175 -0.676 11.993 1.00 83.88 96 GLY A C 1
ATOM 688 O O . GLY A 1 96 ? 1.982 -1.196 11.230 1.00 83.88 96 GLY A O 1
ATOM 689 N N . VAL A 1 97 ? 0.633 0.510 11.707 1.00 88.81 97 VAL A N 1
ATOM 690 C CA . VAL A 1 97 ? 0.855 1.185 10.412 1.00 88.81 97 VAL A CA 1
ATOM 691 C C . VAL A 1 97 ? 2.238 1.833 10.255 1.00 88.81 97 VAL A C 1
ATOM 693 O O . VAL A 1 97 ? 2.659 2.128 9.139 1.00 88.81 97 VAL A O 1
ATOM 696 N N . GLY A 1 98 ? 2.962 2.065 11.355 1.00 85.19 98 GLY A N 1
ATOM 697 C CA . GLY A 1 98 ? 4.262 2.752 11.351 1.00 85.19 98 GLY A CA 1
ATOM 698 C C . GLY A 1 98 ? 5.306 2.102 10.426 1.00 85.19 98 GLY A C 1
ATOM 699 O O . GLY A 1 98 ? 5.818 2.786 9.539 1.00 85.19 98 GLY A O 1
ATOM 700 N N . PRO A 1 99 ? 5.588 0.790 10.562 1.00 85.12 99 PRO A N 1
ATOM 701 C CA . PRO A 1 99 ? 6.495 0.068 9.665 1.00 85.12 99 PRO A CA 1
ATOM 702 C C . PRO A 1 99 ? 6.084 0.115 8.186 1.00 85.12 99 PRO A C 1
ATOM 704 O O . PRO A 1 99 ? 6.947 0.168 7.308 1.00 85.12 99 PRO A O 1
ATOM 707 N N . LEU A 1 100 ? 4.776 0.157 7.897 1.00 87.44 100 LEU A N 1
ATOM 708 C CA . LEU A 1 100 ? 4.269 0.246 6.525 1.00 87.44 100 LEU A CA 1
ATOM 709 C C . LEU A 1 100 ? 4.617 1.589 5.879 1.00 87.44 100 LEU A C 1
ATOM 711 O O . LEU A 1 100 ? 4.960 1.613 4.701 1.00 87.44 100 LEU A O 1
ATOM 715 N N . SER A 1 101 ? 4.601 2.691 6.635 1.00 86.12 101 SER A N 1
ATOM 716 C CA . SER A 1 101 ? 4.988 4.012 6.117 1.00 86.12 101 SER A CA 1
ATOM 717 C C . SER A 1 101 ? 6.417 4.017 5.567 1.00 86.12 101 SER A C 1
ATOM 719 O O . SER A 1 101 ? 6.659 4.556 4.488 1.00 86.12 101 SER A O 1
ATOM 721 N N . LEU A 1 102 ? 7.357 3.372 6.269 1.00 85.25 102 LEU A N 1
ATOM 722 C CA . LEU A 1 102 ? 8.746 3.265 5.818 1.00 85.25 102 LEU A CA 1
ATOM 723 C C . LEU A 1 102 ? 8.879 2.334 4.602 1.00 85.25 102 LEU A C 1
ATOM 725 O O . LEU A 1 102 ? 9.558 2.675 3.635 1.00 85.25 102 LEU A O 1
ATOM 729 N N . ALA A 1 103 ? 8.192 1.190 4.613 1.00 86.38 103 ALA A N 1
ATOM 730 C CA . ALA A 1 103 ? 8.194 0.261 3.484 1.00 86.38 103 ALA A CA 1
ATOM 731 C C . ALA A 1 103 ? 7.624 0.903 2.204 1.00 86.38 103 ALA A C 1
ATOM 733 O O . ALA A 1 103 ? 8.217 0.794 1.130 1.00 86.38 103 ALA A O 1
ATOM 734 N N . ILE A 1 104 ? 6.504 1.624 2.319 1.00 90.81 104 ILE A N 1
ATOM 735 C CA . ILE A 1 104 ? 5.880 2.337 1.199 1.00 90.81 104 ILE A CA 1
ATOM 736 C C . ILE A 1 104 ? 6.759 3.496 0.721 1.00 90.81 104 ILE A C 1
ATOM 738 O O . ILE A 1 104 ? 6.836 3.719 -0.485 1.00 90.81 104 ILE A O 1
ATOM 742 N N . LEU A 1 105 ? 7.473 4.190 1.614 1.00 91.88 105 LEU A N 1
ATOM 743 C CA . LEU A 1 105 ? 8.457 5.197 1.209 1.00 91.88 105 LEU A CA 1
ATOM 744 C C . LEU A 1 105 ? 9.544 4.584 0.319 1.00 91.88 105 LEU A C 1
ATOM 746 O O . LEU A 1 105 ? 9.803 5.113 -0.758 1.00 91.88 105 LEU A O 1
ATOM 750 N N . PHE A 1 106 ? 10.139 3.458 0.722 1.00 91.12 106 PHE A N 1
ATOM 751 C CA . PHE A 1 106 ? 11.154 2.785 -0.094 1.00 91.12 106 PHE A CA 1
ATOM 752 C C . PHE A 1 106 ? 10.591 2.257 -1.411 1.00 91.12 106 PHE A C 1
ATOM 754 O O . PHE A 1 106 ? 11.221 2.424 -2.451 1.00 91.12 106 PHE A O 1
ATOM 761 N N . ARG A 1 107 ? 9.379 1.692 -1.404 1.00 88.50 107 ARG A N 1
ATOM 762 C CA . ARG A 1 107 ? 8.690 1.290 -2.638 1.00 88.50 107 ARG A CA 1
ATOM 763 C C . ARG A 1 107 ? 8.510 2.475 -3.587 1.00 88.50 107 ARG A C 1
ATOM 765 O O . ARG A 1 107 ? 8.785 2.351 -4.777 1.00 88.50 107 ARG A O 1
ATOM 772 N N . ASN A 1 108 ? 8.059 3.614 -3.067 1.00 86.62 108 ASN A N 1
ATOM 773 C CA . ASN A 1 108 ? 7.856 4.820 -3.861 1.00 86.62 108 ASN A CA 1
ATOM 774 C C . ASN A 1 108 ? 9.188 5.396 -4.353 1.00 86.62 108 ASN A C 1
ATOM 776 O O . ASN A 1 108 ? 9.250 5.860 -5.484 1.00 86.62 108 ASN A O 1
ATOM 780 N N . LEU A 1 109 ? 10.250 5.321 -3.546 1.00 85.94 109 LEU A N 1
ATOM 781 C CA . LEU A 1 109 ? 11.597 5.714 -3.949 1.00 85.94 109 LEU A CA 1
ATOM 782 C C . LEU A 1 109 ? 12.096 4.856 -5.114 1.00 85.94 109 LEU A C 1
ATOM 784 O O . LEU A 1 109 ? 12.529 5.412 -6.113 1.00 85.94 109 LEU A O 1
ATOM 788 N N . ILE A 1 110 ? 11.973 3.530 -5.021 1.00 81.81 110 ILE A N 1
ATOM 789 C CA . ILE A 1 110 ? 12.360 2.600 -6.093 1.00 81.81 110 ILE A CA 1
ATOM 790 C C . ILE A 1 110 ? 11.542 2.864 -7.363 1.00 81.81 110 ILE A C 1
ATOM 792 O O . ILE A 1 110 ? 12.094 2.914 -8.459 1.00 81.81 110 ILE A O 1
ATOM 796 N N . ALA A 1 111 ? 10.229 3.068 -7.239 1.00 75.75 111 ALA A N 1
ATOM 797 C CA . ALA A 1 111 ? 9.383 3.397 -8.385 1.00 75.75 111 ALA A CA 1
ATOM 798 C C . ALA A 1 111 ? 9.778 4.742 -9.021 1.00 75.75 111 ALA A C 1
ATOM 800 O O . ALA A 1 111 ? 9.827 4.858 -10.244 1.00 75.75 111 ALA A O 1
ATOM 801 N N . ALA A 1 112 ? 10.097 5.745 -8.198 1.00 69.94 112 ALA A N 1
ATOM 802 C CA . ALA A 1 112 ? 10.534 7.052 -8.665 1.00 69.94 112 ALA A CA 1
ATOM 803 C C . ALA A 1 112 ? 11.898 6.976 -9.357 1.00 69.94 112 ALA A C 1
ATOM 805 O O . ALA A 1 112 ? 12.040 7.534 -10.436 1.00 69.94 112 ALA A O 1
ATOM 806 N N . THR A 1 113 ? 12.882 6.258 -8.808 1.00 66.38 113 THR A N 1
ATOM 807 C CA . THR A 1 113 ? 14.199 6.098 -9.446 1.00 66.38 113 THR A CA 1
ATOM 808 C C . THR A 1 113 ? 14.123 5.275 -10.725 1.00 66.38 113 THR A C 1
ATOM 810 O O . THR A 1 113 ? 14.793 5.617 -11.692 1.00 66.38 113 THR A O 1
ATOM 813 N N . SER A 1 114 ? 13.235 4.279 -10.784 1.00 63.47 114 SER A N 1
ATOM 814 C CA . SER A 1 114 ? 12.945 3.534 -12.019 1.00 63.47 114 SER A CA 1
ATOM 815 C C . SER A 1 114 ? 12.349 4.421 -13.123 1.00 63.47 114 SER A C 1
ATOM 817 O O . SER A 1 114 ? 12.402 4.062 -14.295 1.00 63.47 114 SER A O 1
ATOM 819 N N . CYS A 1 115 ? 11.768 5.571 -12.760 1.00 50.09 115 CYS A N 1
ATOM 820 C CA . CYS A 1 115 ? 11.132 6.514 -13.681 1.00 50.09 115 CYS A CA 1
ATOM 821 C C . CYS A 1 115 ? 11.925 7.826 -13.876 1.00 50.09 115 CYS A C 1
ATOM 823 O O . CYS A 1 115 ? 11.622 8.586 -14.794 1.00 50.09 115 CYS A O 1
ATOM 825 N N . SER A 1 116 ? 12.906 8.117 -13.013 1.00 45.50 116 SER A N 1
ATOM 826 C CA . SER A 1 116 ? 13.593 9.413 -12.890 1.00 45.50 116 SER A CA 1
ATOM 827 C C . SER A 1 116 ? 15.092 9.337 -13.191 1.00 45.50 116 SER A C 1
ATOM 829 O O . SER A 1 116 ? 15.864 10.163 -12.695 1.00 45.50 116 SER A O 1
ATOM 831 N N . THR A 1 117 ? 15.530 8.406 -14.035 1.00 45.88 117 THR A N 1
ATOM 832 C CA . THR A 1 117 ? 16.796 8.556 -14.760 1.00 45.88 117 THR A CA 1
ATOM 833 C C . THR A 1 117 ? 16.679 9.737 -15.734 1.00 45.88 117 THR A C 1
ATOM 835 O O . THR A 1 117 ? 16.492 9.588 -16.935 1.00 45.88 117 THR A O 1
ATOM 838 N N . LEU A 1 118 ? 16.782 10.952 -15.187 1.00 45.03 118 LEU A N 1
ATOM 839 C CA . LEU A 1 118 ? 17.295 12.134 -15.875 1.00 45.03 118 LEU A CA 1
ATOM 840 C C . LEU A 1 118 ? 18.826 12.053 -15.834 1.00 45.03 118 LEU A C 1
ATOM 842 O O . LEU A 1 118 ? 19.494 12.857 -15.190 1.00 45.03 118 LEU A O 1
ATOM 846 N N . VAL A 1 119 ? 19.369 11.022 -16.469 1.00 46.16 119 VAL A N 1
ATOM 847 C CA . VAL A 1 119 ? 20.748 11.033 -16.955 1.00 46.16 119 VAL A CA 1
ATOM 848 C C . VAL A 1 119 ? 20.636 11.490 -18.405 1.00 46.16 119 VAL A C 1
ATOM 850 O O . VAL A 1 119 ? 19.609 11.245 -19.045 1.00 46.16 119 VAL A O 1
ATOM 853 N N . THR A 1 120 ? 21.611 12.252 -18.897 1.00 44.31 120 THR A N 1
ATOM 854 C CA . THR A 1 120 ? 21.742 12.507 -20.335 1.00 44.31 120 THR A CA 1
ATOM 855 C C . THR A 1 120 ? 21.505 11.188 -21.057 1.00 44.31 120 THR A C 1
ATOM 857 O O . THR A 1 120 ? 22.163 10.208 -20.773 1.00 44.31 120 THR A O 1
ATOM 860 N N . ALA A 1 121 ? 20.458 11.098 -21.869 1.00 54.41 121 ALA A N 1
ATOM 861 C CA . ALA A 1 121 ? 20.307 9.937 -22.722 1.00 54.41 121 ALA A CA 1
ATOM 862 C C . ALA A 1 121 ? 21.223 10.192 -23.918 1.00 54.41 121 ALA A C 1
ATOM 864 O O . ALA A 1 121 ? 21.085 11.230 -24.577 1.00 54.41 121 ALA A O 1
ATOM 865 N N . GLY A 1 122 ? 22.111 9.251 -24.235 1.00 59.22 122 GLY A N 1
ATOM 866 C CA . GLY A 1 122 ? 22.889 9.268 -25.473 1.00 59.22 122 GLY A CA 1
ATOM 867 C C . GLY A 1 122 ? 21.974 9.430 -26.694 1.00 59.22 122 GLY A C 1
ATOM 868 O O . GLY A 1 122 ? 22.331 10.077 -27.682 1.00 59.22 122 GLY A O 1
ATOM 869 N N . ALA A 1 123 ? 20.732 8.943 -26.589 1.00 63.38 123 ALA A N 1
ATOM 870 C CA . ALA A 1 123 ? 19.654 9.249 -27.512 1.00 63.38 123 ALA A CA 1
ATOM 871 C C . ALA A 1 123 ? 18.876 10.529 -27.133 1.00 63.38 123 ALA A C 1
ATOM 873 O O . ALA A 1 123 ? 18.139 10.595 -26.147 1.00 63.38 123 ALA A O 1
ATOM 874 N N . THR A 1 124 ? 18.961 11.542 -27.993 1.00 73.50 124 THR A N 1
ATOM 875 C CA . THR A 1 124 ? 18.196 12.793 -27.874 1.00 73.50 124 THR A CA 1
ATOM 876 C C . THR A 1 124 ? 16.927 12.746 -28.730 1.00 73.50 124 THR A C 1
ATOM 878 O O . THR A 1 124 ? 16.722 11.818 -29.509 1.00 73.50 124 THR A O 1
ATOM 881 N N . THR A 1 125 ? 16.091 13.786 -28.670 1.00 69.50 125 THR A N 1
ATOM 882 C CA . THR A 1 125 ? 14.950 13.944 -29.595 1.00 69.50 125 THR A CA 1
ATOM 883 C C . THR A 1 125 ? 15.364 14.044 -31.069 1.00 69.50 125 THR A C 1
ATOM 885 O O . THR A 1 125 ? 14.525 13.866 -31.947 1.00 69.50 125 THR A O 1
ATOM 888 N N . ALA A 1 126 ? 16.642 14.319 -31.356 1.00 76.31 126 ALA A N 1
ATOM 889 C CA . ALA A 1 126 ? 17.196 14.323 -32.708 1.00 76.31 126 ALA A CA 1
ATOM 890 C C . ALA A 1 126 ? 17.696 12.939 -33.164 1.00 76.31 126 ALA A C 1
ATOM 892 O O . ALA A 1 126 ? 18.007 12.762 -34.343 1.00 76.31 126 ALA A O 1
ATOM 893 N N . THR A 1 127 ? 17.790 11.960 -32.259 1.00 80.94 127 TH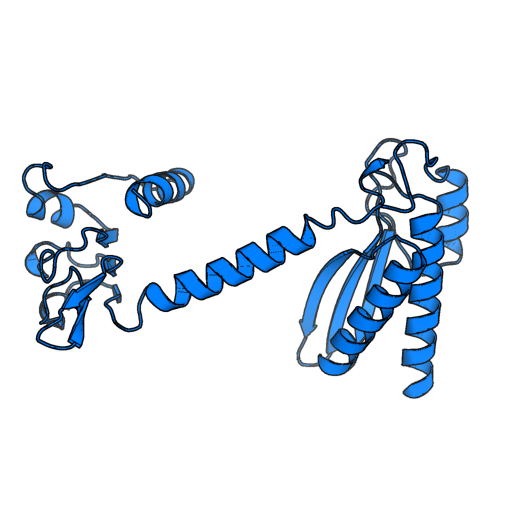R A N 1
ATOM 894 C CA . THR A 1 127 ? 18.221 10.602 -32.596 1.00 80.94 127 THR A CA 1
ATOM 895 C C . THR A 1 127 ? 17.112 9.897 -33.383 1.00 80.94 127 THR A C 1
ATOM 897 O O . THR A 1 127 ? 15.986 9.800 -32.895 1.00 80.94 127 THR A O 1
ATOM 900 N N . PRO A 1 128 ? 17.378 9.393 -34.601 1.00 83.62 128 PRO A N 1
ATOM 901 C CA . PRO A 1 128 ? 16.350 8.735 -35.393 1.00 83.62 128 PRO A CA 1
ATOM 902 C C . PRO A 1 128 ? 15.981 7.370 -34.799 1.00 83.62 128 PRO A C 1
ATOM 904 O O . PRO A 1 128 ? 16.846 6.601 -34.371 1.00 83.62 128 PRO A O 1
ATOM 907 N N . ALA A 1 129 ? 14.687 7.048 -34.822 1.00 85.69 129 ALA A N 1
ATOM 908 C CA . ALA A 1 129 ? 14.218 5.694 -34.560 1.00 85.69 129 ALA A CA 1
ATOM 909 C C . ALA A 1 129 ? 14.711 4.739 -35.656 1.00 85.69 129 ALA A C 1
ATOM 911 O O . ALA A 1 129 ? 14.795 5.106 -36.833 1.00 85.69 129 ALA A O 1
ATOM 912 N N . VAL A 1 130 ? 14.989 3.491 -35.281 1.00 87.12 130 VAL A N 1
ATOM 913 C CA . VAL A 1 130 ? 15.363 2.455 -36.244 1.00 87.12 130 VAL A CA 1
ATOM 914 C C . VAL A 1 130 ? 14.152 2.150 -37.139 1.00 87.12 130 VAL A C 1
ATOM 916 O O . VAL A 1 130 ? 13.060 1.845 -36.629 1.00 87.12 130 VAL A O 1
ATOM 919 N N . PRO A 1 131 ? 14.307 2.199 -38.477 1.00 87.56 131 PRO A N 1
ATOM 920 C CA . PRO A 1 131 ? 13.233 1.864 -39.398 1.00 87.56 131 PRO A CA 1
ATOM 921 C C . PRO A 1 131 ? 12.674 0.466 -39.129 1.00 87.56 131 PRO A C 1
ATOM 923 O O . PRO A 1 131 ? 13.415 -0.491 -38.909 1.00 87.56 131 PRO A O 1
ATOM 926 N N . HIS A 1 132 ? 11.351 0.313 -39.208 1.00 83.44 132 HIS A N 1
ATOM 927 C CA . HIS A 1 132 ? 10.675 -0.950 -38.890 1.00 83.44 132 HIS A CA 1
ATOM 928 C C . HIS A 1 132 ? 11.241 -2.161 -39.656 1.00 83.44 132 HIS A C 1
ATOM 930 O O . HIS A 1 132 ? 11.463 -3.217 -39.071 1.00 83.44 132 HIS A O 1
ATOM 936 N N . ALA A 1 133 ? 11.546 -1.998 -40.947 1.00 84.62 133 ALA A N 1
ATOM 937 C CA . ALA A 1 133 ? 12.116 -3.064 -41.770 1.00 84.62 133 ALA A CA 1
ATOM 938 C C . ALA A 1 133 ? 13.526 -3.493 -41.325 1.00 84.62 133 ALA A C 1
ATOM 940 O O . ALA A 1 133 ? 13.887 -4.660 -41.461 1.00 84.62 133 ALA A O 1
ATOM 941 N N . GLU A 1 134 ? 14.329 -2.564 -40.809 1.00 85.31 134 GLU A N 1
ATOM 942 C CA . GLU A 1 134 ? 15.659 -2.857 -40.271 1.00 85.31 134 GLU A CA 1
ATOM 943 C C . GLU A 1 134 ? 15.553 -3.557 -38.916 1.00 85.31 134 GLU A C 1
ATOM 945 O O . GLU A 1 134 ? 16.234 -4.552 -38.673 1.00 85.31 134 GLU A O 1
ATOM 950 N N . LEU A 1 135 ? 14.612 -3.109 -38.084 1.00 85.44 135 LEU A N 1
ATOM 951 C CA . LEU A 1 135 ? 14.341 -3.705 -36.785 1.00 85.44 135 LEU A CA 1
ATOM 952 C C . LEU A 1 135 ? 13.880 -5.164 -36.905 1.00 85.44 135 LEU A C 1
ATOM 954 O O . LEU A 1 135 ? 14.391 -6.024 -36.195 1.00 85.44 135 LEU A O 1
ATOM 958 N N . LEU A 1 136 ? 12.981 -5.472 -37.847 1.00 83.62 136 LEU A N 1
ATOM 959 C CA . LEU A 1 136 ? 12.555 -6.852 -38.114 1.00 83.62 136 LEU A CA 1
ATOM 960 C C . LEU A 1 136 ? 13.714 -7.744 -38.581 1.00 83.62 136 LEU A C 1
ATOM 962 O O . LEU A 1 136 ? 13.833 -8.881 -38.129 1.00 83.62 136 LEU A O 1
ATOM 966 N N . LYS A 1 137 ? 14.596 -7.229 -39.450 1.00 85.94 137 LYS A N 1
ATOM 967 C CA . LYS A 1 137 ? 15.792 -7.966 -39.890 1.00 85.94 137 LYS A CA 1
ATOM 968 C C . LYS A 1 137 ? 16.723 -8.271 -38.725 1.00 85.94 137 LYS A C 1
ATOM 970 O O . LYS A 1 137 ? 17.244 -9.378 -38.644 1.00 85.94 137 LYS A O 1
ATOM 975 N N . TRP A 1 138 ? 16.921 -7.300 -37.837 1.00 86.25 138 TRP A N 1
ATOM 976 C CA . TRP A 1 138 ? 17.725 -7.494 -36.639 1.00 86.25 138 TRP A CA 1
ATOM 977 C C . TRP A 1 138 ? 17.094 -8.567 -35.740 1.00 86.25 138 TRP A C 1
ATOM 979 O O . TRP A 1 138 ? 17.753 -9.562 -35.444 1.00 86.25 138 TRP A O 1
ATOM 989 N N . LEU A 1 139 ? 15.796 -8.457 -35.433 1.00 86.44 139 LEU A N 1
ATOM 990 C CA . LEU A 1 139 ? 15.061 -9.410 -34.589 1.00 86.44 139 LEU A CA 1
ATOM 991 C C . LEU A 1 139 ? 15.094 -10.849 -35.111 1.00 86.44 139 LEU A C 1
ATOM 993 O O . LEU A 1 139 ? 15.195 -11.769 -34.313 1.00 86.44 139 LEU A O 1
ATOM 997 N N . HIS A 1 140 ? 15.073 -11.069 -36.430 1.00 79.56 140 HIS A N 1
ATOM 998 C CA . HIS A 1 140 ? 15.155 -12.422 -37.003 1.00 79.56 140 HIS A CA 1
ATOM 999 C C . HIS A 1 140 ? 16.426 -13.192 -36.606 1.00 79.56 140 HIS A C 1
ATOM 1001 O O . HIS A 1 140 ? 16.431 -14.420 -36.647 1.00 79.56 140 HIS A O 1
ATOM 1007 N N . SER A 1 141 ? 17.500 -12.485 -36.250 1.00 72.06 141 SER A N 1
ATOM 1008 C CA . SER A 1 141 ? 18.786 -13.078 -35.858 1.00 72.06 141 SER A CA 1
ATOM 1009 C C . SER A 1 141 ? 19.032 -13.078 -34.349 1.00 72.06 141 SER A C 1
ATOM 1011 O O . SER A 1 141 ? 20.048 -13.599 -33.898 1.00 72.06 141 SER A O 1
ATOM 1013 N N . GLN A 1 142 ? 18.129 -12.477 -33.576 1.00 82.88 142 GLN A N 1
ATOM 1014 C CA . GLN A 1 142 ? 18.324 -12.184 -32.162 1.00 82.88 142 GLN A CA 1
ATOM 1015 C C . GLN A 1 142 ? 17.207 -12.808 -31.332 1.00 82.88 142 GLN A C 1
ATOM 1017 O O . GLN A 1 142 ? 16.136 -13.134 -31.834 1.00 82.88 142 GLN A O 1
ATOM 1022 N N . LYS A 1 143 ? 17.436 -12.972 -30.030 1.00 86.75 143 LYS A N 1
ATOM 1023 C CA . LYS A 1 143 ? 16.446 -13.583 -29.130 1.00 86.75 143 LYS A CA 1
ATOM 1024 C C . LYS A 1 143 ? 15.517 -12.551 -28.460 1.00 86.75 143 LYS A C 1
ATOM 1026 O O . LYS A 1 143 ? 14.947 -12.823 -27.403 1.00 86.75 143 LYS A O 1
ATOM 1031 N N . TRP A 1 144 ? 15.392 -11.368 -29.053 1.00 91.00 144 TRP A N 1
ATOM 1032 C CA . TRP A 1 144 ? 14.584 -10.252 -28.559 1.00 91.00 144 TRP A CA 1
ATOM 1033 C C . TRP A 1 144 ? 13.209 -10.221 -29.234 1.00 91.00 144 TRP A C 1
ATOM 1035 O O . TRP A 1 144 ? 13.048 -10.695 -30.357 1.00 91.00 144 TRP A O 1
ATOM 1045 N N . SER A 1 145 ? 12.219 -9.622 -28.575 1.00 89.06 145 SER A N 1
ATOM 1046 C CA . SER A 1 145 ? 10.872 -9.403 -29.119 1.00 89.06 145 SER A CA 1
ATOM 1047 C C . SER A 1 145 ? 10.445 -7.938 -29.024 1.00 89.06 145 SER A C 1
ATOM 1049 O O . SER A 1 145 ? 11.035 -7.161 -28.284 1.00 89.06 145 SER A O 1
ATOM 1051 N N . LEU A 1 146 ? 9.399 -7.551 -29.758 1.00 87.88 146 LEU A N 1
ATOM 1052 C CA . LEU A 1 146 ? 8.822 -6.202 -29.731 1.00 87.88 146 LEU A CA 1
ATOM 1053 C C . LEU A 1 146 ? 7.520 -6.162 -28.929 1.00 87.88 146 LEU A C 1
ATOM 1055 O O . LEU A 1 146 ? 6.675 -7.037 -29.095 1.00 87.88 146 LEU A O 1
ATOM 1059 N N . THR A 1 147 ? 7.305 -5.103 -28.144 1.00 83.56 147 THR A N 1
ATOM 1060 C CA . THR A 1 147 ? 6.022 -4.865 -27.448 1.00 83.56 147 THR A CA 1
ATOM 1061 C C . THR A 1 147 ? 4.844 -4.611 -28.390 1.00 83.56 147 THR A C 1
ATOM 1063 O O . THR A 1 147 ? 3.703 -4.883 -28.028 1.00 83.56 147 THR A O 1
ATOM 1066 N N . SER A 1 148 ? 5.091 -4.063 -29.584 1.00 71.94 148 SER A N 1
ATOM 1067 C CA . SER A 1 148 ? 4.067 -3.815 -30.600 1.00 71.94 148 SER A CA 1
ATOM 1068 C C . SER A 1 148 ? 4.638 -3.993 -32.004 1.00 71.94 148 SER A C 1
ATOM 1070 O O . SER A 1 148 ? 5.718 -3.492 -32.316 1.00 71.94 148 SER A O 1
ATOM 1072 N N . ALA A 1 149 ? 3.891 -4.692 -32.862 1.00 62.38 149 ALA A N 1
ATOM 1073 C CA . ALA A 1 149 ? 4.225 -4.882 -34.273 1.00 62.38 149 ALA A CA 1
ATOM 1074 C C . ALA A 1 149 ? 3.703 -3.743 -35.172 1.00 62.38 149 ALA A C 1
ATOM 1076 O O . ALA A 1 149 ? 4.032 -3.695 -36.355 1.00 62.38 149 ALA A O 1
ATOM 1077 N N . ALA A 1 150 ? 2.885 -2.830 -34.633 1.00 66.94 150 ALA A N 1
ATOM 1078 C CA . ALA A 1 150 ? 2.310 -1.741 -35.412 1.00 66.94 150 ALA A CA 1
ATOM 1079 C C . ALA A 1 150 ? 3.371 -0.660 -35.717 1.00 66.94 150 ALA A C 1
ATOM 1081 O O . ALA A 1 150 ? 4.066 -0.220 -34.801 1.00 66.94 150 ALA A O 1
ATOM 1082 N N . PRO A 1 151 ? 3.467 -0.166 -36.967 1.00 55.31 151 PRO A N 1
ATOM 1083 C CA . PRO A 1 151 ? 4.522 0.762 -37.393 1.00 55.31 151 PRO A CA 1
ATOM 1084 C C . PRO A 1 151 ? 4.468 2.1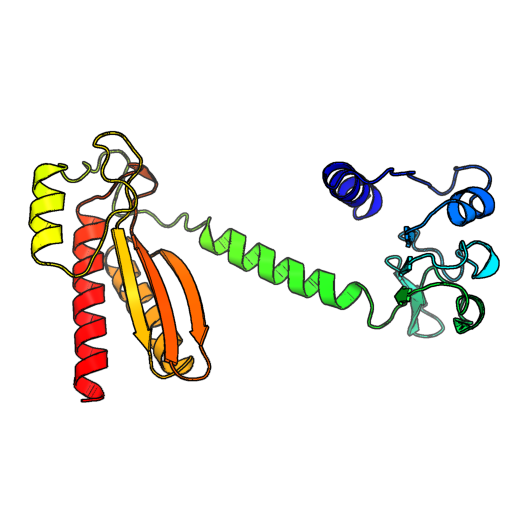58 -36.743 1.00 55.31 151 PRO A C 1
ATOM 1086 O O . PRO A 1 151 ? 5.419 2.919 -36.891 1.00 55.31 151 PRO A O 1
ATOM 1089 N N . HIS A 1 152 ? 3.386 2.498 -36.031 1.00 61.69 152 HIS A N 1
ATOM 1090 C CA . HIS A 1 152 ? 3.173 3.810 -35.394 1.00 61.69 152 HIS A CA 1
ATOM 1091 C C . HIS A 1 152 ? 2.877 3.739 -33.887 1.00 61.69 152 HIS A C 1
ATOM 1093 O O . HIS A 1 152 ? 2.505 4.743 -33.286 1.00 61.69 152 HIS A O 1
ATOM 1099 N N . ALA A 1 153 ? 2.988 2.561 -33.273 1.00 67.06 153 ALA A N 1
ATOM 1100 C CA . ALA A 1 153 ? 2.863 2.429 -31.824 1.00 67.06 153 ALA A CA 1
ATOM 1101 C C . ALA A 1 153 ? 4.229 2.639 -31.162 1.00 67.06 153 ALA A C 1
ATOM 1103 O O . ALA A 1 153 ? 5.251 2.340 -31.773 1.00 67.06 153 ALA A O 1
ATOM 1104 N N . SER A 1 154 ? 4.257 3.081 -29.903 1.00 75.69 154 SER A N 1
ATOM 1105 C CA . SER A 1 154 ? 5.495 3.062 -29.120 1.00 75.69 154 SER A CA 1
ATOM 1106 C C . SER A 1 154 ? 5.990 1.627 -28.959 1.00 75.69 154 SER A C 1
ATOM 1108 O O . SER A 1 154 ? 5.259 0.739 -28.504 1.00 75.69 154 SER A O 1
ATOM 1110 N N . ARG A 1 155 ? 7.242 1.401 -29.352 1.00 85.38 155 ARG A N 1
ATOM 1111 C CA . ARG A 1 155 ? 7.883 0.086 -29.379 1.00 85.38 155 ARG A CA 1
ATOM 1112 C C . ARG A 1 155 ? 8.985 0.018 -28.334 1.00 85.38 155 ARG A C 1
ATOM 1114 O O . ARG A 1 155 ? 9.676 0.997 -28.079 1.00 85.38 155 ARG A O 1
ATOM 1121 N N . ALA A 1 156 ? 9.152 -1.162 -27.759 1.00 86.38 156 ALA A N 1
ATOM 1122 C CA . ALA A 1 156 ? 10.265 -1.497 -26.893 1.00 86.38 156 ALA A CA 1
ATOM 1123 C C . ALA A 1 156 ? 10.750 -2.908 -27.217 1.00 86.38 156 ALA A C 1
ATOM 1125 O O . ALA A 1 156 ? 9.945 -3.776 -27.574 1.00 86.38 156 ALA A O 1
ATOM 1126 N N . LEU A 1 157 ? 12.053 -3.123 -27.077 1.00 88.44 157 LEU A N 1
ATOM 1127 C CA . LEU A 1 157 ? 12.653 -4.446 -27.140 1.00 88.44 157 LEU A CA 1
ATOM 1128 C C . LEU A 1 157 ? 12.447 -5.152 -25.805 1.00 88.44 157 LEU A C 1
ATOM 1130 O O . LEU A 1 157 ? 12.601 -4.535 -24.755 1.00 88.44 157 LEU A O 1
ATOM 1134 N N . LEU A 1 158 ? 12.123 -6.436 -25.852 1.00 89.75 158 LEU A N 1
ATOM 1135 C CA . LEU A 1 158 ? 11.948 -7.297 -24.691 1.00 89.75 158 LEU A CA 1
ATOM 1136 C C . LEU A 1 158 ? 12.855 -8.519 -24.788 1.00 89.75 158 LEU A C 1
ATOM 1138 O O . LEU A 1 158 ? 12.990 -9.112 -25.862 1.00 89.75 158 LEU A O 1
ATOM 1142 N N . ARG A 1 159 ? 13.433 -8.912 -23.655 1.00 90.44 159 ARG A N 1
ATOM 1143 C CA . ARG A 1 159 ? 14.238 -10.124 -23.509 1.00 90.44 159 ARG A CA 1
ATOM 1144 C C . ARG A 1 159 ? 13.956 -10.784 -22.171 1.00 90.44 159 ARG A C 1
ATOM 1146 O O . ARG A 1 159 ? 14.077 -10.139 -21.133 1.00 90.44 159 ARG A O 1
ATOM 1153 N N . GLU A 1 160 ? 13.630 -12.070 -22.208 1.00 91.25 160 GLU A N 1
ATOM 1154 C CA . GLU A 1 160 ? 13.593 -12.919 -21.016 1.00 91.25 160 GLU A CA 1
ATOM 1155 C C . GLU A 1 160 ? 14.944 -13.616 -20.834 1.00 91.25 160 GLU A C 1
ATOM 1157 O O . GLU A 1 160 ? 15.485 -14.201 -21.782 1.00 91.25 160 GLU A O 1
ATOM 1162 N N . LEU A 1 161 ? 15.477 -13.535 -19.617 1.00 89.75 161 LEU A N 1
ATOM 1163 C CA . LEU A 1 161 ? 16.754 -14.112 -19.211 1.00 89.75 161 LEU A CA 1
ATOM 1164 C C . LEU A 1 161 ? 16.556 -14.905 -17.918 1.00 89.75 161 LEU A C 1
ATOM 1166 O O . LEU A 1 161 ? 16.021 -14.378 -16.941 1.00 89.75 161 LEU A O 1
ATOM 1170 N N . ASP A 1 162 ? 16.986 -16.162 -17.914 1.00 90.94 162 ASP A N 1
ATOM 1171 C CA . ASP A 1 162 ? 16.850 -17.067 -16.772 1.00 90.94 162 ASP A CA 1
ATOM 1172 C C . ASP A 1 162 ? 18.179 -17.193 -16.011 1.00 90.94 162 ASP A C 1
ATOM 1174 O O . ASP A 1 162 ? 19.254 -17.276 -16.614 1.00 90.94 162 ASP A O 1
ATOM 1178 N N . PHE A 1 163 ? 18.096 -17.235 -14.681 1.00 87.62 163 PHE A N 1
ATOM 1179 C CA . PHE A 1 163 ? 19.225 -17.317 -13.754 1.00 87.62 163 PHE A CA 1
ATOM 1180 C C . PHE A 1 163 ? 18.970 -18.375 -12.682 1.00 87.62 163 PHE A C 1
ATOM 1182 O O . PHE A 1 163 ? 17.855 -18.522 -12.184 1.00 87.62 163 PHE A O 1
ATOM 1189 N N . ALA A 1 164 ? 20.023 -19.072 -12.253 1.00 85.69 164 ALA A N 1
ATOM 1190 C CA . ALA A 1 164 ? 19.906 -20.118 -11.234 1.00 85.69 164 ALA A CA 1
ATOM 1191 C C . ALA A 1 164 ? 19.604 -19.568 -9.825 1.00 85.69 164 ALA A C 1
ATOM 1193 O O . ALA A 1 164 ? 19.034 -20.272 -8.992 1.00 85.69 164 ALA A O 1
ATOM 1194 N N . SER A 1 165 ? 19.990 -18.321 -9.533 1.00 83.69 165 SER A N 1
ATOM 1195 C CA . SER A 1 165 ? 19.836 -17.717 -8.208 1.00 83.69 165 SER A CA 1
ATOM 1196 C C . SER A 1 165 ? 19.599 -16.207 -8.262 1.00 83.69 165 SER A C 1
ATOM 1198 O O . SER A 1 165 ? 19.923 -15.538 -9.243 1.00 83.69 165 SER A O 1
ATOM 1200 N N . HIS A 1 166 ? 19.090 -15.651 -7.158 1.00 79.50 166 HIS A N 1
ATOM 1201 C CA . HIS A 1 166 ? 18.956 -14.201 -6.982 1.00 79.50 166 HIS A CA 1
ATOM 1202 C C . HIS A 1 166 ? 20.302 -13.475 -7.024 1.00 79.50 166 HIS A C 1
ATOM 1204 O O . HIS A 1 166 ? 20.370 -12.359 -7.529 1.00 79.50 166 HIS A O 1
ATOM 1210 N N . ALA A 1 167 ? 21.362 -14.099 -6.504 1.00 80.62 167 ALA A N 1
ATOM 1211 C CA . ALA A 1 167 ? 22.696 -13.513 -6.515 1.00 80.62 167 ALA A CA 1
ATOM 1212 C C . ALA A 1 167 ? 23.201 -13.342 -7.953 1.00 80.62 167 ALA A C 1
ATOM 1214 O O . ALA A 1 167 ? 23.653 -12.261 -8.315 1.00 80.62 167 ALA A O 1
ATOM 1215 N N . ASP A 1 168 ? 23.028 -14.368 -8.790 1.00 83.31 168 ASP A N 1
ATOM 1216 C CA . ASP A 1 168 ? 23.401 -14.303 -10.205 1.00 83.31 168 ASP A CA 1
ATOM 1217 C C . ASP A 1 168 ? 22.598 -13.240 -10.962 1.00 83.31 168 ASP A C 1
ATOM 1219 O O . ASP A 1 168 ? 23.168 -12.434 -11.695 1.00 83.31 168 ASP A O 1
ATOM 1223 N N . ALA A 1 169 ? 21.278 -13.214 -10.749 1.00 83.75 169 ALA A N 1
ATOM 1224 C CA . ALA A 1 169 ? 20.385 -12.230 -11.351 1.00 83.75 169 ALA A CA 1
ATOM 1225 C C . ALA A 1 169 ? 20.785 -10.795 -10.963 1.00 83.75 169 ALA A C 1
ATOM 1227 O O . ALA A 1 169 ? 20.845 -9.911 -11.816 1.00 83.75 169 ALA A O 1
ATOM 1228 N N . ALA A 1 170 ? 21.113 -10.5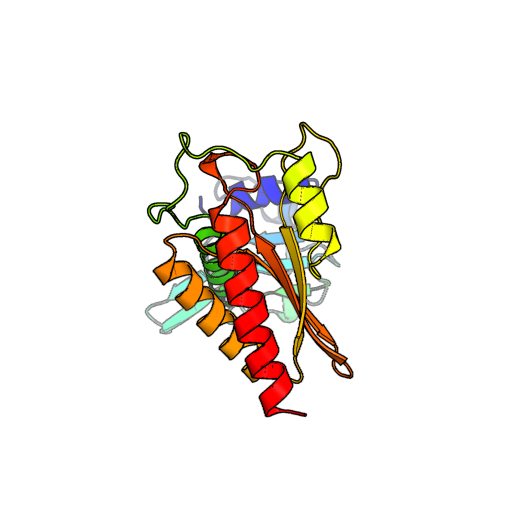60 -9.689 1.00 80.88 170 ALA A N 1
ATOM 1229 C CA . ALA A 1 170 ? 21.550 -9.255 -9.200 1.00 80.88 170 ALA A CA 1
ATOM 1230 C C . ALA A 1 170 ? 22.915 -8.842 -9.776 1.00 80.88 170 ALA A C 1
ATOM 1232 O O . ALA A 1 170 ? 23.072 -7.704 -10.218 1.00 80.88 170 ALA A O 1
ATOM 1233 N N . SER A 1 171 ? 23.887 -9.760 -9.817 1.00 84.56 171 SER A N 1
ATOM 1234 C CA . SER A 1 171 ? 25.195 -9.514 -10.435 1.00 84.56 171 SER A CA 1
ATOM 1235 C C . SER A 1 171 ? 25.063 -9.178 -11.919 1.00 84.56 171 SER A C 1
ATOM 1237 O O . SER A 1 171 ? 25.682 -8.224 -12.388 1.00 84.56 171 SER A O 1
ATOM 1239 N N . PHE A 1 172 ? 24.213 -9.907 -12.643 1.00 87.75 172 PHE A N 1
ATOM 1240 C CA . PHE A 1 172 ? 23.946 -9.643 -14.051 1.00 87.75 172 PHE A CA 1
ATOM 1241 C C . PHE A 1 172 ? 23.273 -8.285 -14.278 1.00 87.75 172 PHE A C 1
ATOM 1243 O O . PHE A 1 172 ? 23.683 -7.537 -15.165 1.00 87.75 172 PHE A O 1
ATOM 1250 N N . LEU A 1 173 ? 22.273 -7.933 -13.463 1.00 84.44 173 LEU A N 1
ATOM 1251 C CA . LEU A 1 173 ? 21.617 -6.624 -13.531 1.00 84.44 173 LEU A CA 1
ATOM 1252 C C . LEU A 1 173 ? 22.607 -5.485 -13.275 1.00 84.44 173 LEU A C 1
ATOM 1254 O O . LEU A 1 173 ? 22.577 -4.483 -13.984 1.00 84.44 173 LEU A O 1
ATOM 1258 N N . SER A 1 174 ? 23.516 -5.653 -12.311 1.00 83.81 174 SER A N 1
ATOM 1259 C CA . SER A 1 174 ? 24.569 -4.671 -12.046 1.00 83.81 174 SER A CA 1
ATOM 1260 C C . SER A 1 174 ? 25.522 -4.517 -13.234 1.00 83.81 174 SER A C 1
ATOM 1262 O O . SER A 1 174 ? 25.851 -3.391 -13.598 1.00 83.81 174 SER A O 1
ATOM 1264 N N . ALA A 1 175 ? 25.951 -5.621 -13.853 1.00 84.50 175 ALA A N 1
ATOM 1265 C CA . ALA A 1 175 ? 26.823 -5.587 -15.029 1.00 84.50 175 ALA A CA 1
ATOM 1266 C C . ALA A 1 175 ? 26.121 -4.964 -16.248 1.00 84.50 175 ALA A C 1
ATOM 1268 O O . ALA A 1 175 ? 26.713 -4.162 -16.965 1.00 84.50 175 ALA A O 1
ATOM 1269 N N . SER A 1 176 ? 24.838 -5.276 -16.440 1.00 84.19 176 SER A N 1
ATOM 1270 C CA . SER A 1 176 ? 24.006 -4.684 -17.495 1.00 84.19 176 SER A CA 1
ATOM 1271 C C . SER A 1 176 ? 23.807 -3.180 -17.290 1.00 84.19 176 SER A C 1
ATOM 1273 O O . SER A 1 176 ? 23.798 -2.427 -18.259 1.00 84.19 176 SER A O 1
ATOM 1275 N N . GLY A 1 177 ? 23.671 -2.734 -16.035 1.00 80.00 177 GLY A N 1
ATOM 1276 C CA . GLY A 1 177 ? 23.635 -1.315 -15.681 1.00 80.00 177 GLY A CA 1
ATOM 1277 C C . GLY A 1 177 ? 24.934 -0.598 -16.046 1.00 80.00 177 GLY A C 1
ATOM 1278 O O . GLY A 1 177 ? 24.880 0.428 -16.714 1.00 80.00 177 GLY A O 1
ATOM 1279 N N . ALA A 1 178 ? 26.087 -1.187 -15.711 1.00 80.31 178 ALA A N 1
ATOM 1280 C CA . ALA A 1 178 ? 27.398 -0.630 -16.051 1.00 80.31 178 ALA A CA 1
ATOM 1281 C C . ALA A 1 178 ? 27.637 -0.546 -17.571 1.00 80.31 178 ALA A C 1
ATOM 1283 O O . ALA A 1 178 ? 28.143 0.459 -18.058 1.00 80.31 178 ALA A O 1
ATOM 1284 N N . ALA A 1 179 ? 27.216 -1.559 -18.339 1.00 81.44 179 ALA A N 1
ATOM 1285 C CA . ALA A 1 179 ? 27.253 -1.496 -19.804 1.00 81.44 179 ALA A CA 1
ATOM 1286 C C . ALA A 1 179 ? 26.343 -0.384 -20.362 1.00 81.44 179 ALA A C 1
ATOM 1288 O O . ALA A 1 179 ? 26.655 0.229 -21.381 1.00 81.44 179 ALA A O 1
ATOM 1289 N N . GLY A 1 180 ? 25.227 -0.105 -19.684 1.00 80.81 180 GLY A N 1
ATOM 1290 C CA . GLY A 1 180 ? 24.371 1.030 -20.009 1.00 80.81 180 GLY A CA 1
ATOM 1291 C C . GLY A 1 180 ? 25.011 2.385 -19.703 1.00 80.81 180 GLY A C 1
ATOM 1292 O O . GLY A 1 180 ? 24.881 3.309 -20.503 1.00 80.81 180 GLY A O 1
ATOM 1293 N N . ASP A 1 181 ? 25.761 2.492 -18.602 1.00 76.19 181 ASP A N 1
ATOM 1294 C CA . ASP A 1 181 ? 26.518 3.703 -18.256 1.00 76.19 181 ASP A CA 1
ATOM 1295 C C . ASP A 1 181 ? 27.571 4.047 -19.325 1.00 76.19 181 ASP A C 1
ATOM 1297 O O . ASP A 1 181 ? 27.733 5.216 -19.670 1.00 76.19 181 ASP A O 1
ATOM 1301 N N . GLU A 1 182 ? 28.251 3.048 -19.903 1.00 76.94 182 GLU A N 1
ATOM 1302 C CA . GLU A 1 182 ? 29.220 3.261 -20.995 1.00 76.94 182 GLU A CA 1
ATOM 1303 C C . GLU A 1 182 ? 28.573 3.803 -22.278 1.00 76.94 182 GLU A C 1
ATOM 1305 O O . GLU A 1 182 ? 29.203 4.548 -23.033 1.00 76.94 182 GLU A O 1
ATOM 1310 N N . LEU A 1 183 ? 27.316 3.431 -22.530 1.00 72.56 183 LEU A N 1
ATOM 1311 C CA . LEU A 1 183 ? 26.552 3.828 -23.715 1.00 72.56 183 LEU A CA 1
ATOM 1312 C C . LEU A 1 183 ? 25.699 5.084 -23.497 1.00 72.56 183 LEU A C 1
ATOM 1314 O O . LEU A 1 183 ? 25.029 5.521 -24.436 1.00 72.56 183 LEU A O 1
ATOM 1318 N N . ASP A 1 184 ? 25.708 5.641 -22.281 1.00 75.12 184 ASP A N 1
ATOM 1319 C CA . ASP A 1 184 ? 24.782 6.690 -21.836 1.00 75.12 184 ASP A CA 1
ATOM 1320 C C . ASP A 1 184 ? 23.312 6.294 -22.119 1.00 75.12 184 ASP A C 1
ATOM 1322 O O . ASP A 1 184 ? 22.479 7.106 -22.523 1.00 75.12 184 ASP A O 1
ATOM 1326 N N . HIS A 1 185 ? 22.997 4.997 -22.000 1.00 75.38 185 HIS A N 1
ATOM 1327 C CA . HIS A 1 185 ? 21.695 4.418 -22.336 1.00 75.38 185 HIS A CA 1
ATOM 1328 C C . HIS A 1 185 ? 21.407 3.206 -21.453 1.00 75.38 185 HIS A C 1
ATOM 1330 O O . HIS A 1 185 ? 22.130 2.218 -21.507 1.00 75.38 185 HIS A O 1
ATOM 1336 N N . HIS A 1 186 ? 20.344 3.248 -20.648 1.00 71.62 186 HIS A N 1
ATOM 1337 C CA . HIS A 1 186 ? 20.136 2.267 -19.575 1.00 71.62 186 HIS A CA 1
ATOM 1338 C C . HIS A 1 186 ? 19.043 1.237 -19.881 1.00 71.62 186 HIS A C 1
ATOM 1340 O O . HIS A 1 186 ? 17.982 1.592 -20.403 1.00 71.62 186 HIS A O 1
ATOM 1346 N N . PRO A 1 187 ? 19.234 -0.037 -19.490 1.00 69.75 187 PRO A N 1
ATOM 1347 C CA . PRO A 1 187 ? 18.187 -1.040 -19.599 1.00 69.75 187 PRO A CA 1
ATOM 1348 C C . PRO A 1 187 ? 17.132 -0.853 -18.506 1.00 69.75 187 PRO A C 1
ATOM 1350 O O . PRO A 1 187 ? 17.460 -0.714 -17.328 1.00 69.75 187 PRO A O 1
ATOM 1353 N N . ALA A 1 188 ? 15.850 -0.938 -18.862 1.00 67.81 188 ALA A N 1
ATOM 1354 C CA . ALA A 1 188 ? 14.785 -1.023 -17.871 1.00 67.81 188 ALA A CA 1
ATOM 1355 C C . ALA A 1 188 ? 14.540 -2.493 -17.507 1.00 67.81 188 ALA A C 1
ATOM 1357 O O . ALA A 1 188 ? 14.095 -3.294 -18.331 1.00 67.81 188 ALA A O 1
ATOM 1358 N N . CYS A 1 189 ? 14.790 -2.864 -16.252 1.00 63.94 189 CYS A N 1
ATOM 1359 C CA . CYS A 1 189 ? 14.285 -4.127 -15.722 1.00 63.94 189 CYS A CA 1
ATOM 1360 C C . CYS A 1 189 ? 12.781 -3.967 -15.474 1.00 63.94 189 CYS A C 1
ATOM 1362 O O . CYS A 1 189 ? 12.369 -3.230 -14.580 1.00 63.94 189 CYS A O 1
ATOM 1364 N N . SER A 1 190 ? 11.961 -4.598 -16.314 1.00 59.25 190 SER A N 1
ATOM 1365 C CA . SER A 1 190 ? 10.504 -4.444 -16.249 1.00 59.25 190 SER A CA 1
ATOM 1366 C C . SER A 1 190 ? 9.840 -5.440 -15.300 1.00 59.25 190 SER A C 1
ATOM 1368 O O . SER A 1 190 ? 8.788 -5.133 -14.745 1.00 59.25 190 SER A O 1
ATOM 1370 N N . GLU A 1 191 ? 10.464 -6.601 -15.081 1.00 72.06 191 GLU A N 1
ATOM 1371 C CA . GLU A 1 191 ? 9.943 -7.651 -14.209 1.00 72.06 191 GLU A CA 1
ATOM 1372 C C . GLU A 1 191 ? 11.072 -8.557 -13.691 1.00 72.06 191 GLU A C 1
ATOM 1374 O O . GLU A 1 191 ? 11.991 -8.904 -14.436 1.00 72.06 191 GLU A O 1
ATOM 1379 N N . LEU A 1 192 ? 10.976 -8.966 -12.420 1.00 77.56 192 LEU A N 1
ATOM 1380 C CA . LEU A 1 192 ? 11.806 -10.005 -11.808 1.00 77.56 192 LEU A CA 1
ATOM 1381 C C . LEU A 1 192 ? 10.881 -11.042 -11.168 1.00 77.56 192 LEU A C 1
ATOM 1383 O O . LEU A 1 192 ? 10.187 -10.749 -10.194 1.00 77.56 192 LEU A O 1
ATOM 1387 N N . LEU A 1 193 ? 10.874 -12.253 -11.721 1.00 75.56 193 LEU A N 1
ATOM 1388 C CA . LEU A 1 193 ? 10.005 -13.346 -11.306 1.00 75.56 193 LEU A CA 1
ATOM 1389 C C . LEU A 1 193 ? 10.841 -14.484 -10.720 1.00 75.56 193 LEU A C 1
ATOM 1391 O O . LEU A 1 193 ? 11.590 -15.150 -11.432 1.00 75.56 193 LEU A O 1
ATOM 1395 N N . HIS A 1 194 ? 10.682 -14.747 -9.425 1.00 77.62 194 HIS A N 1
ATOM 1396 C CA . HIS A 1 194 ? 11.278 -15.921 -8.794 1.00 77.62 194 HIS A CA 1
ATOM 1397 C C . HIS A 1 194 ? 10.322 -17.113 -8.826 1.00 77.62 194 HIS A C 1
ATOM 1399 O O . HIS A 1 194 ? 9.162 -17.012 -8.425 1.00 77.62 194 HIS A O 1
ATOM 1405 N N . ARG A 1 195 ? 10.838 -18.266 -9.248 1.00 74.75 195 ARG A N 1
ATOM 1406 C CA . ARG A 1 195 ? 10.146 -19.552 -9.207 1.00 74.75 195 ARG A CA 1
ATOM 1407 C C . ARG A 1 195 ? 11.031 -20.539 -8.463 1.00 74.75 195 ARG A C 1
ATOM 1409 O O . ARG A 1 195 ? 12.101 -20.888 -8.950 1.00 74.75 195 ARG A O 1
ATOM 1416 N N . CYS A 1 196 ? 10.584 -21.016 -7.302 1.00 61.50 196 CYS A N 1
ATOM 1417 C CA . CYS A 1 196 ? 11.417 -21.798 -6.378 1.00 61.50 196 CYS A CA 1
ATOM 1418 C C . CYS A 1 196 ? 12.138 -23.006 -7.012 1.00 61.50 196 CYS A C 1
ATOM 1420 O O . CYS A 1 196 ? 13.200 -23.382 -6.529 1.00 61.50 196 CYS A O 1
ATOM 1422 N N . ALA A 1 197 ? 11.588 -23.605 -8.076 1.00 70.62 197 ALA A N 1
ATOM 1423 C CA . ALA A 1 197 ? 12.189 -24.737 -8.790 1.00 70.62 197 ALA A CA 1
ATOM 1424 C C . ALA A 1 197 ? 12.878 -24.367 -10.121 1.00 70.62 197 ALA A C 1
ATOM 1426 O O . ALA A 1 197 ? 13.652 -25.165 -10.639 1.00 70.62 197 ALA A O 1
ATOM 1427 N N . GLU A 1 198 ? 12.597 -23.186 -10.679 1.00 73.25 198 GLU A N 1
ATOM 1428 C CA . GLU A 1 198 ? 13.050 -22.768 -12.020 1.00 73.25 198 GLU A CA 1
ATOM 1429 C C . GLU A 1 198 ? 14.055 -21.601 -11.961 1.00 73.25 198 GLU A C 1
ATOM 1431 O O . GLU A 1 198 ? 14.570 -21.176 -12.989 1.00 73.25 198 GLU A O 1
ATOM 1436 N N . GLY A 1 199 ? 14.362 -21.095 -10.760 1.00 86.25 199 GLY A N 1
ATOM 1437 C CA . GLY A 1 199 ? 15.325 -20.019 -10.543 1.00 86.25 199 GLY A CA 1
ATOM 1438 C C . GLY A 1 199 ? 14.687 -18.629 -10.561 1.00 86.25 199 GLY A C 1
ATOM 1439 O O . GLY A 1 199 ? 13.632 -18.395 -9.965 1.00 86.25 199 GLY A O 1
ATOM 1440 N N . VAL A 1 200 ? 15.367 -17.667 -11.174 1.00 84.69 200 VAL A N 1
ATOM 1441 C CA . VAL A 1 200 ? 14.921 -16.276 -11.304 1.00 84.69 200 VAL A CA 1
ATOM 1442 C C . VAL A 1 200 ? 14.888 -15.918 -12.779 1.00 84.69 200 VAL A C 1
ATOM 1444 O O . VAL A 1 200 ? 15.905 -16.011 -13.457 1.00 84.69 200 VAL A O 1
ATOM 1447 N N . ARG A 1 201 ? 13.734 -15.465 -13.261 1.00 88.38 201 ARG A N 1
ATOM 1448 C CA . ARG A 1 201 ? 13.587 -14.879 -14.589 1.00 88.38 201 ARG A CA 1
ATOM 1449 C C . ARG A 1 201 ? 13.583 -13.366 -14.489 1.00 88.38 201 ARG A C 1
ATOM 1451 O O . ARG A 1 201 ? 12.878 -12.798 -13.656 1.00 88.38 201 ARG A O 1
ATOM 1458 N N . ILE A 1 202 ? 14.336 -12.725 -15.367 1.00 87.50 202 ILE A N 1
ATOM 1459 C CA . ILE A 1 202 ? 14.328 -11.280 -15.553 1.00 87.50 202 ILE A CA 1
ATOM 1460 C C . ILE A 1 202 ? 13.747 -10.979 -16.931 1.00 87.50 202 ILE A C 1
ATOM 1462 O O . ILE A 1 202 ? 14.196 -11.543 -17.930 1.00 87.50 202 ILE A O 1
ATOM 1466 N N . THR A 1 203 ? 12.795 -10.048 -16.983 1.00 85.19 203 THR A N 1
ATOM 1467 C CA . THR A 1 203 ? 12.301 -9.472 -18.236 1.00 85.19 203 THR A CA 1
ATOM 1468 C C . THR A 1 203 ? 12.890 -8.081 -18.407 1.00 85.19 203 THR A C 1
ATOM 1470 O O . THR A 1 203 ? 12.488 -7.112 -17.749 1.00 85.19 203 THR A O 1
ATOM 1473 N N . MET A 1 204 ? 13.855 -7.974 -19.312 1.00 85.00 204 MET A N 1
ATOM 1474 C CA . MET A 1 204 ? 14.482 -6.710 -19.674 1.00 85.00 204 MET A CA 1
ATOM 1475 C C . MET A 1 204 ? 13.741 -6.036 -20.811 1.00 85.00 204 MET A C 1
ATOM 1477 O O . MET A 1 204 ? 13.354 -6.673 -21.788 1.00 85.00 204 MET A O 1
ATOM 1481 N N . LYS A 1 205 ? 13.580 -4.724 -20.667 1.00 86.00 205 LYS A N 1
ATOM 1482 C CA . LYS A 1 205 ? 12.930 -3.841 -21.618 1.00 86.00 205 LYS A CA 1
ATOM 1483 C C . LYS A 1 205 ? 13.890 -2.726 -22.014 1.00 86.00 205 LYS A C 1
ATOM 1485 O O . LYS A 1 205 ? 14.346 -1.975 -21.157 1.00 86.00 205 LYS A O 1
ATOM 1490 N N . LEU A 1 206 ? 14.158 -2.589 -23.308 1.00 84.75 206 LEU A N 1
ATOM 1491 C CA . LEU A 1 206 ? 14.927 -1.467 -23.851 1.00 84.75 206 LEU A CA 1
ATOM 1492 C C . LEU A 1 206 ? 14.001 -0.572 -24.660 1.00 84.75 206 LEU A C 1
ATOM 1494 O O . LEU A 1 206 ? 13.262 -1.050 -25.528 1.00 84.75 206 LEU A O 1
ATOM 1498 N N . PHE A 1 207 ? 13.999 0.711 -24.330 1.00 81.50 207 PHE A N 1
ATOM 1499 C CA . PHE A 1 207 ? 13.270 1.719 -25.076 1.00 81.50 207 PHE A CA 1
ATOM 1500 C C . PHE A 1 207 ? 13.910 3.085 -24.866 1.00 81.50 207 PHE A C 1
ATOM 1502 O O . PHE A 1 207 ? 14.329 3.423 -23.758 1.00 81.50 207 PHE A O 1
ATOM 1509 N N . THR A 1 208 ? 13.904 3.905 -25.910 1.00 79.31 208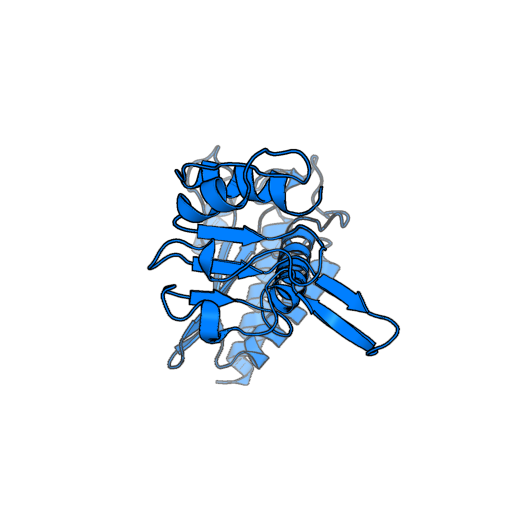 THR A N 1
ATOM 1510 C CA . THR A 1 208 ? 14.323 5.296 -25.801 1.00 79.31 208 THR A CA 1
ATOM 1511 C C . THR A 1 208 ? 13.108 6.173 -25.486 1.00 79.31 208 THR A C 1
ATOM 1513 O O . THR A 1 208 ? 12.175 6.296 -26.282 1.00 79.31 208 THR A O 1
ATOM 1516 N N . THR A 1 209 ? 13.100 6.808 -24.311 1.00 70.31 209 THR A N 1
ATOM 1517 C CA . THR A 1 209 ? 11.997 7.673 -23.847 1.00 70.31 209 THR A CA 1
ATOM 1518 C C . THR A 1 209 ? 11.823 8.920 -24.714 1.00 70.31 209 THR A C 1
ATOM 1520 O O . THR A 1 209 ? 10.696 9.320 -24.998 1.00 70.31 209 THR A O 1
ATOM 1523 N N . THR A 1 210 ? 12.928 9.522 -25.156 1.00 71.31 210 THR A N 1
ATOM 1524 C CA . THR A 1 210 ? 12.953 10.790 -25.903 1.00 71.31 210 THR A CA 1
ATOM 1525 C C . THR A 1 210 ? 12.378 10.671 -27.312 1.00 71.31 210 THR A C 1
ATOM 1527 O O . THR A 1 210 ? 11.771 11.620 -27.804 1.00 71.31 210 THR A O 1
ATOM 1530 N N . THR A 1 211 ? 12.528 9.512 -27.950 1.00 71.25 211 THR A N 1
ATOM 1531 C CA . THR A 1 211 ? 12.005 9.221 -29.295 1.00 71.25 211 THR A CA 1
ATOM 1532 C C . THR A 1 211 ? 10.704 8.418 -29.262 1.00 71.25 211 THR A C 1
ATOM 1534 O O . THR A 1 211 ? 10.072 8.242 -30.301 1.00 71.25 211 THR A O 1
ATOM 1537 N N . ALA A 1 212 ? 10.297 7.946 -28.076 1.00 76.69 212 ALA A N 1
ATOM 1538 C CA . ALA A 1 212 ? 9.164 7.048 -27.856 1.00 76.69 212 ALA A CA 1
ATOM 1539 C C . ALA A 1 212 ? 9.208 5.765 -28.717 1.00 76.69 212 ALA A C 1
ATOM 1541 O O . ALA A 1 212 ? 8.160 5.194 -29.043 1.00 76.69 212 ALA A O 1
ATOM 1542 N N . ASP A 1 213 ? 10.414 5.315 -29.078 1.00 83.06 213 ASP A N 1
ATOM 1543 C CA . ASP A 1 213 ? 10.660 4.205 -29.999 1.00 83.06 213 ASP A CA 1
ATOM 1544 C C . ASP A 1 213 ? 12.052 3.574 -29.778 1.00 83.06 213 ASP A C 1
ATOM 1546 O O . ASP A 1 213 ? 12.832 4.021 -28.937 1.00 83.06 213 ASP A O 1
ATOM 1550 N N . VAL A 1 214 ? 12.374 2.526 -30.538 1.00 86.06 214 VAL A N 1
ATOM 1551 C CA . VAL A 1 214 ? 13.673 1.841 -30.514 1.00 86.06 214 VAL A CA 1
ATOM 1552 C C . VAL A 1 214 ? 14.695 2.607 -31.358 1.00 86.06 214 VAL A C 1
ATOM 1554 O O . VAL A 1 214 ? 14.452 2.892 -32.534 1.00 86.06 214 VAL A O 1
ATOM 1557 N N . THR A 1 215 ? 15.861 2.904 -30.788 1.00 88.75 215 THR A N 1
ATOM 1558 C CA . THR A 1 215 ? 16.980 3.587 -31.458 1.00 88.75 215 THR A CA 1
ATOM 1559 C C . THR A 1 215 ? 18.201 2.678 -31.621 1.00 88.75 215 THR A C 1
ATOM 1561 O O . THR A 1 215 ? 18.229 1.532 -31.171 1.00 88.75 215 THR A O 1
ATOM 1564 N N . SER A 1 216 ? 19.249 3.185 -32.276 1.00 86.56 216 SER A N 1
ATOM 1565 C CA . SER A 1 216 ? 20.535 2.486 -32.372 1.00 86.56 216 SER A CA 1
ATOM 1566 C C . SER A 1 216 ? 21.171 2.209 -31.006 1.00 86.56 216 SER A C 1
ATOM 1568 O O . SER A 1 216 ? 21.912 1.237 -30.886 1.00 86.56 216 SER A O 1
ATOM 1570 N N . PHE A 1 217 ? 20.871 3.022 -29.987 1.00 86.00 217 PHE A N 1
ATOM 1571 C CA . PHE A 1 217 ? 21.356 2.824 -28.618 1.00 86.00 217 PHE A CA 1
ATOM 1572 C C . PHE A 1 217 ? 20.711 1.600 -27.970 1.00 86.00 217 PHE A C 1
ATOM 1574 O O . PHE A 1 217 ? 21.412 0.786 -27.377 1.00 86.00 217 PHE A O 1
ATOM 1581 N N . ASP A 1 218 ? 19.405 1.400 -28.180 1.00 87.88 218 ASP A N 1
ATOM 1582 C CA . ASP A 1 218 ? 18.707 0.190 -27.737 1.00 87.88 218 ASP A CA 1
ATOM 1583 C C . ASP A 1 218 ? 19.306 -1.068 -28.384 1.00 87.88 218 ASP A C 1
ATOM 1585 O O . ASP A 1 218 ? 19.518 -2.070 -27.708 1.00 87.88 218 ASP A O 1
ATOM 1589 N N . LEU A 1 219 ? 19.634 -1.013 -29.682 1.00 88.75 219 LEU A N 1
ATOM 1590 C CA . LEU A 1 219 ? 20.273 -2.134 -30.385 1.00 88.75 219 LEU A CA 1
ATOM 1591 C C . LEU A 1 219 ? 21.707 -2.401 -29.911 1.00 88.75 219 LEU A C 1
ATOM 1593 O O . LEU A 1 219 ? 22.124 -3.557 -29.852 1.00 88.75 219 LEU A O 1
ATOM 1597 N N . ALA A 1 220 ? 22.476 -1.349 -29.627 1.00 87.69 220 ALA A N 1
ATOM 1598 C CA . ALA A 1 220 ? 23.843 -1.472 -29.129 1.00 87.69 220 ALA A CA 1
ATOM 1599 C C . ALA A 1 220 ? 23.853 -2.100 -27.734 1.00 87.69 220 ALA A C 1
ATOM 1601 O O . ALA A 1 220 ? 24.528 -3.104 -27.518 1.00 87.69 220 ALA A O 1
ATOM 1602 N N . LEU A 1 221 ? 23.017 -1.580 -26.836 1.00 87.62 221 LEU A N 1
ATOM 1603 C CA . LEU A 1 221 ? 22.864 -2.108 -25.490 1.00 87.62 221 LEU A CA 1
ATOM 1604 C C . LEU A 1 221 ? 22.341 -3.551 -25.505 1.00 87.62 221 LEU A C 1
ATOM 1606 O O . LEU A 1 221 ? 22.849 -4.387 -24.763 1.00 87.62 221 LEU A O 1
ATOM 1610 N N . ALA A 1 222 ? 21.386 -3.879 -26.384 1.00 89.44 222 ALA A N 1
ATOM 1611 C CA . ALA A 1 222 ? 20.900 -5.249 -26.548 1.00 89.44 222 ALA A CA 1
ATOM 1612 C C . ALA A 1 222 ? 22.029 -6.245 -26.862 1.00 89.44 222 ALA A C 1
ATOM 1614 O O . ALA A 1 222 ? 22.048 -7.340 -26.304 1.00 89.44 222 ALA A O 1
ATOM 1615 N N . ARG A 1 223 ? 22.990 -5.854 -27.712 1.00 90.31 223 ARG A N 1
ATOM 1616 C CA . ARG A 1 223 ? 24.163 -6.685 -28.028 1.00 90.31 223 ARG A CA 1
ATOM 1617 C C . ARG A 1 223 ? 25.070 -6.861 -26.816 1.00 90.31 223 ARG A C 1
ATOM 1619 O O . ARG A 1 223 ? 25.437 -7.990 -26.518 1.00 90.31 223 ARG A O 1
ATOM 1626 N N . SER A 1 224 ? 25.365 -5.783 -26.087 1.00 88.88 224 SER A N 1
ATOM 1627 C CA . SER A 1 224 ? 26.163 -5.858 -24.856 1.00 88.88 224 SER A CA 1
ATOM 1628 C C . SER A 1 224 ? 25.517 -6.778 -23.817 1.00 88.88 224 SER A C 1
ATOM 1630 O O . SER A 1 224 ? 26.199 -7.558 -23.161 1.00 88.88 224 SER A O 1
ATOM 1632 N N . ILE A 1 225 ? 24.189 -6.742 -23.699 1.00 90.00 225 ILE A N 1
ATOM 1633 C CA . ILE A 1 225 ? 23.422 -7.624 -22.810 1.00 90.00 225 ILE A CA 1
ATOM 1634 C C . ILE A 1 225 ? 23.525 -9.086 -23.248 1.00 90.00 225 ILE A C 1
ATOM 1636 O O . ILE A 1 225 ? 23.734 -9.956 -22.404 1.00 90.00 225 ILE A O 1
ATOM 1640 N N . ASP A 1 226 ? 23.384 -9.369 -24.545 1.00 90.62 226 ASP A N 1
ATOM 1641 C CA . ASP A 1 226 ? 23.513 -10.734 -25.061 1.00 90.62 226 ASP A CA 1
ATOM 1642 C C . ASP A 1 226 ? 24.944 -11.273 -24.881 1.00 90.62 226 ASP A C 1
ATOM 1644 O O . ASP A 1 226 ? 25.108 -12.436 -24.514 1.00 90.62 226 ASP A O 1
ATOM 1648 N N . GLU A 1 227 ? 25.973 -10.437 -25.055 1.00 90.12 227 GLU A N 1
ATOM 1649 C CA . GLU A 1 227 ? 27.377 -10.789 -24.791 1.00 90.12 227 GLU A CA 1
ATOM 1650 C C . GLU A 1 227 ? 27.625 -11.087 -23.305 1.00 90.12 227 GLU A C 1
ATOM 1652 O O . GLU A 1 227 ? 28.203 -12.124 -22.965 1.00 90.12 227 GLU A O 1
ATOM 1657 N N . LEU A 1 228 ? 27.132 -10.228 -22.405 1.00 89.12 228 LEU A N 1
ATOM 1658 C CA . LEU A 1 228 ? 27.203 -10.451 -20.959 1.00 89.12 228 LEU A CA 1
ATOM 1659 C C . LEU A 1 228 ? 26.485 -11.744 -20.555 1.00 89.12 228 LEU A C 1
ATOM 1661 O O . LEU A 1 228 ? 26.974 -12.493 -19.707 1.00 89.12 228 LEU A O 1
ATOM 1665 N N . TYR A 1 229 ? 25.325 -12.017 -21.157 1.00 90.31 229 TYR A N 1
ATOM 1666 C CA . TYR A 1 229 ? 24.530 -13.193 -20.819 1.00 90.31 229 TYR A CA 1
ATOM 1667 C C . TYR A 1 229 ? 25.163 -14.477 -21.356 1.00 90.31 229 TYR A C 1
ATOM 1669 O O . TYR A 1 229 ? 25.176 -15.482 -20.649 1.00 90.31 229 TYR A O 1
ATOM 1677 N N . ALA A 1 230 ? 25.753 -14.439 -22.554 1.00 87.38 230 ALA A N 1
ATOM 1678 C CA . ALA A 1 230 ? 26.535 -15.550 -23.091 1.00 87.38 230 ALA A CA 1
ATOM 1679 C C . ALA A 1 230 ? 27.728 -15.886 -22.180 1.00 87.38 230 ALA A C 1
ATOM 1681 O O . ALA A 1 230 ? 27.921 -17.046 -21.815 1.00 87.38 230 ALA A O 1
ATOM 1682 N N . GLY A 1 231 ? 28.461 -14.866 -21.717 1.00 84.75 231 GLY A N 1
ATOM 1683 C CA . GLY A 1 231 ? 29.549 -15.044 -20.753 1.00 84.75 231 GLY A CA 1
ATOM 1684 C C . GLY A 1 231 ? 29.088 -15.646 -19.421 1.00 84.75 231 GLY A C 1
ATOM 1685 O O . GLY A 1 231 ? 29.807 -16.448 -18.827 1.00 84.75 231 GLY A O 1
ATOM 1686 N N . TYR A 1 232 ? 27.875 -15.318 -18.966 1.00 84.31 232 TYR A N 1
ATOM 1687 C CA . TYR A 1 232 ? 27.269 -15.952 -17.793 1.00 84.31 232 TYR A CA 1
ATOM 1688 C C . TYR A 1 232 ? 26.937 -17.433 -18.035 1.00 84.31 232 TYR A C 1
ATOM 1690 O O . TYR A 1 232 ? 27.227 -18.272 -17.180 1.00 84.31 232 TYR A O 1
ATOM 1698 N N . THR A 1 233 ? 26.344 -17.772 -19.186 1.00 76.69 233 THR A N 1
ATOM 1699 C CA . THR A 1 233 ? 25.974 -19.160 -19.500 1.00 76.69 233 THR A CA 1
ATOM 1700 C C . THR A 1 233 ? 27.189 -20.058 -19.725 1.00 76.69 233 THR A C 1
ATOM 1702 O O . THR A 1 233 ? 27.173 -21.203 -19.282 1.00 76.69 233 THR A O 1
ATOM 1705 N N . ASP A 1 234 ? 28.262 -19.536 -20.326 1.00 71.50 234 ASP A N 1
ATOM 1706 C CA . ASP A 1 234 ? 29.486 -20.296 -20.617 1.00 71.50 234 ASP A CA 1
ATOM 1707 C C . ASP A 1 234 ? 30.316 -20.603 -19.359 1.00 71.50 234 ASP A C 1
ATOM 1709 O O . ASP A 1 234 ? 31.041 -21.591 -19.320 1.00 71.50 234 ASP A O 1
ATOM 1713 N N . GLN A 1 235 ? 30.201 -19.798 -18.296 1.00 58.56 235 GLN A N 1
ATOM 1714 C CA . GLN A 1 235 ? 30.879 -20.051 -17.015 1.00 58.56 235 GLN A CA 1
ATOM 1715 C C . GLN A 1 235 ? 30.208 -21.142 -16.161 1.00 58.56 235 GLN A C 1
ATOM 1717 O O . GLN A 1 235 ? 30.776 -21.556 -15.148 1.00 58.56 235 GLN A O 1
ATOM 1722 N N . LYS A 1 236 ? 28.998 -21.585 -16.529 1.00 53.53 236 LYS A N 1
ATOM 1723 C CA . LYS A 1 236 ? 28.212 -22.587 -15.786 1.00 53.53 236 LYS A CA 1
ATOM 1724 C C . LYS A 1 236 ? 27.854 -23.842 -16.598 1.00 53.53 236 LYS A C 1
ATOM 1726 O O . LYS A 1 236 ? 27.194 -24.719 -16.037 1.00 53.53 236 LYS A O 1
ATOM 1731 N N . GLY A 1 237 ? 28.258 -23.918 -17.870 1.00 44.09 237 GLY A N 1
ATOM 1732 C CA . GLY A 1 237 ? 28.190 -25.126 -18.708 1.00 44.09 237 GLY A CA 1
ATOM 1733 C C . GLY A 1 237 ? 29.434 -25.991 -18.561 1.00 44.09 237 GLY A C 1
ATOM 1734 O O . GLY A 1 237 ? 29.274 -27.231 -18.582 1.00 44.09 237 GLY A O 1
#

Organism: NCBI:txid221442